Protein AF-A0A969SN20-F1 (afdb_monomer)

Nearest PDB structures (foldseek):
  3drx-assembly1_D  TM=2.648E-01  e=1.804E+00  Homo sapiens
  4het-assembly2_B  TM=4.286E-01  e=9.210E+00  Bacteroides thetaiotaomicron VPI-5482
  7wpk-assembly1_A  TM=1.824E-01  e=5.145E+00  Staphylococcus aureus subsp. aureus COL

Structure (mmCIF, N/CA/C/O backbone):
data_AF-A0A969SN20-F1
#
_entry.id   AF-A0A969SN20-F1
#
loop_
_atom_site.group_PDB
_atom_site.id
_atom_site.type_symbol
_atom_site.label_atom_id
_atom_site.label_alt_id
_atom_site.label_comp_id
_atom_site.label_asym_id
_atom_site.label_entity_id
_atom_site.label_seq_id
_atom_site.pdbx_PDB_ins_code
_atom_site.Cartn_x
_atom_site.Cartn_y
_atom_site.Cartn_z
_atom_site.occupancy
_atom_site.B_iso_or_equiv
_atom_site.auth_seq_id
_atom_site.auth_comp_id
_atom_site.auth_asym_id
_atom_site.auth_atom_id
_atom_site.pdbx_PDB_model_num
ATOM 1 N N . MET A 1 1 ? -13.545 -7.431 46.970 1.00 78.19 1 MET A N 1
ATOM 2 C CA . MET A 1 1 ? -13.989 -7.075 45.586 1.00 78.19 1 MET A CA 1
ATOM 3 C C . MET A 1 1 ? -15.400 -7.578 45.222 1.00 78.19 1 MET A C 1
ATOM 5 O O . MET A 1 1 ? -15.711 -8.740 45.485 1.00 78.19 1 MET A O 1
ATOM 9 N N . LEU A 1 2 ? -16.234 -6.731 44.599 1.00 87.31 2 LEU A N 1
ATOM 10 C CA . LEU A 1 2 ? -17.579 -7.052 44.078 1.00 87.31 2 LEU A CA 1
ATOM 11 C C . LEU A 1 2 ? -17.724 -6.603 42.614 1.00 87.31 2 LEU A C 1
ATOM 13 O O . LEU A 1 2 ? -17.042 -5.676 42.177 1.00 87.31 2 LEU A O 1
ATOM 17 N N . PHE A 1 3 ? -18.631 -7.234 41.870 1.00 90.19 3 PHE A N 1
ATOM 18 C CA . PHE A 1 3 ? -18.912 -6.917 40.471 1.00 90.19 3 PHE A CA 1
ATOM 19 C C . PHE A 1 3 ? -20.368 -6.529 40.281 1.00 90.19 3 PHE A C 1
ATOM 21 O O . PHE A 1 3 ? -21.259 -7.234 40.738 1.00 90.19 3 PHE A O 1
ATOM 28 N N . TYR A 1 4 ? -20.610 -5.437 39.572 1.00 92.12 4 TYR A N 1
ATOM 29 C CA . TYR A 1 4 ? -21.945 -4.949 39.255 1.00 92.12 4 TYR A CA 1
ATOM 30 C C . TYR A 1 4 ? -22.273 -5.192 37.785 1.00 92.12 4 TYR A C 1
ATOM 32 O O . TYR A 1 4 ? -21.519 -4.778 36.901 1.00 92.12 4 TYR A O 1
ATOM 40 N N . ASN A 1 5 ? -23.404 -5.842 37.523 1.00 91.88 5 ASN A N 1
ATOM 41 C CA . ASN A 1 5 ? -23.928 -6.049 36.180 1.00 91.88 5 ASN A CA 1
ATOM 42 C C . ASN A 1 5 ? -24.882 -4.909 35.819 1.00 91.88 5 ASN A C 1
ATOM 44 O O . ASN A 1 5 ? -25.965 -4.785 36.387 1.00 91.88 5 ASN A O 1
ATOM 48 N N . ARG A 1 6 ? -24.514 -4.091 34.832 1.00 92.38 6 ARG A N 1
ATOM 49 C CA . ARG A 1 6 ? -25.329 -2.940 34.416 1.00 92.38 6 ARG A CA 1
ATOM 50 C C . ARG A 1 6 ? -26.642 -3.316 33.739 1.00 92.38 6 ARG A C 1
ATOM 52 O O . ARG A 1 6 ? -27.552 -2.496 33.735 1.00 92.38 6 ARG A O 1
ATOM 59 N N . LEU A 1 7 ? -26.725 -4.505 33.139 1.00 88.19 7 LEU A N 1
ATOM 60 C CA . LEU A 1 7 ? -27.920 -4.945 32.417 1.00 88.19 7 LEU A CA 1
ATOM 61 C C . LEU A 1 7 ? -28.973 -5.528 33.361 1.00 88.19 7 LEU A C 1
ATOM 63 O O . LEU A 1 7 ? -30.160 -5.325 33.133 1.00 88.19 7 LEU A O 1
ATOM 67 N N . THR A 1 8 ? -28.548 -6.236 34.411 1.00 89.06 8 THR A N 1
ATOM 68 C CA . THR A 1 8 ? -29.471 -6.845 35.386 1.00 89.06 8 THR A CA 1
ATOM 69 C C . THR A 1 8 ? -29.645 -6.010 36.653 1.00 89.06 8 THR A C 1
ATOM 71 O O . THR A 1 8 ? -30.616 -6.202 37.374 1.00 89.06 8 THR A O 1
ATOM 74 N N . GLY A 1 9 ? -28.730 -5.076 36.935 1.00 89.81 9 GLY A N 1
ATOM 75 C CA . GLY A 1 9 ? -28.719 -4.294 38.174 1.00 89.81 9 GLY A CA 1
ATOM 76 C C . GLY A 1 9 ? -28.244 -5.081 39.400 1.00 89.81 9 GLY A C 1
ATOM 77 O O . GLY A 1 9 ? -28.349 -4.594 40.524 1.00 89.81 9 GLY A O 1
ATOM 78 N N . GLU A 1 10 ? -27.726 -6.294 39.205 1.00 91.19 10 GLU A N 1
ATOM 79 C CA . GLU A 1 10 ? -27.316 -7.186 40.288 1.00 91.19 10 GLU A CA 1
ATOM 80 C C . GLU A 1 10 ? -25.821 -7.077 40.591 1.00 91.19 10 GLU A C 1
ATOM 82 O O . GLU A 1 10 ? -24.995 -6.837 39.706 1.00 91.19 10 GLU A O 1
ATOM 87 N N . THR A 1 11 ? -25.470 -7.320 41.856 1.00 91.00 11 THR A N 1
ATOM 88 C CA . THR A 1 11 ? -24.081 -7.351 42.321 1.00 91.00 11 THR A CA 1
ATOM 89 C C . THR A 1 11 ? -23.681 -8.779 42.675 1.00 91.00 11 THR A C 1
ATOM 91 O O . THR A 1 11 ? -24.325 -9.422 43.504 1.00 91.00 11 THR A O 1
ATOM 94 N N . THR A 1 12 ? -22.593 -9.276 42.091 1.00 88.88 12 THR A N 1
ATOM 95 C CA . THR A 1 12 ? -22.078 -10.632 42.306 1.00 88.88 12 THR A CA 1
ATOM 96 C C . THR A 1 12 ? -20.641 -10.616 42.831 1.00 88.88 12 THR A C 1
ATOM 98 O O . THR A 1 12 ? -19.880 -9.668 42.639 1.00 88.88 12 THR A O 1
ATOM 101 N N . LYS A 1 13 ? -20.245 -11.691 43.524 1.00 85.75 13 LYS A N 1
ATOM 102 C CA . LYS A 1 13 ? -18.855 -11.905 43.982 1.00 85.75 13 LYS A CA 1
ATOM 103 C C . LYS A 1 13 ? -17.980 -12.604 42.939 1.00 85.75 13 LYS A C 1
ATOM 105 O O . LYS A 1 13 ? -16.759 -12.567 43.045 1.00 85.75 13 LYS A O 1
ATOM 110 N N . GLN A 1 14 ? -18.601 -13.266 41.968 1.00 83.94 14 GLN A N 1
ATOM 111 C CA . GLN A 1 14 ? -17.932 -14.008 40.906 1.00 83.94 14 GLN A CA 1
ATOM 112 C C . GLN A 1 14 ? -18.422 -13.507 39.554 1.00 83.94 14 GLN A C 1
ATOM 114 O O . GLN A 1 14 ? -19.610 -13.219 39.377 1.00 83.94 14 GLN A O 1
ATOM 119 N N . LEU A 1 15 ? -17.483 -13.405 38.620 1.00 84.56 15 LEU A N 1
ATOM 120 C CA . LEU A 1 15 ? -17.766 -13.093 37.231 1.00 84.56 15 LEU A CA 1
ATOM 121 C C . LEU A 1 15 ? -18.115 -14.372 36.456 1.00 84.56 15 LEU A C 1
ATOM 123 O O . LEU A 1 15 ? -17.539 -15.425 36.739 1.00 84.56 15 LEU A O 1
ATOM 127 N N . PRO A 1 16 ? -19.021 -14.292 35.469 1.00 84.56 16 PRO A N 1
ATOM 128 C CA . PRO A 1 16 ? -19.285 -15.405 34.567 1.00 84.56 16 PRO A CA 1
ATOM 129 C C . PRO A 1 16 ? -18.085 -15.673 33.645 1.00 84.56 16 PRO A C 1
ATOM 131 O O . PRO A 1 16 ? -17.289 -14.777 33.368 1.00 84.56 16 PRO A O 1
ATOM 134 N N . GLU A 1 17 ? -17.992 -16.891 33.102 1.00 79.44 17 GLU A N 1
ATOM 135 C CA . GLU A 1 17 ? -16.921 -17.275 32.162 1.00 79.44 17 GLU A CA 1
ATOM 136 C C . GLU A 1 17 ? -16.914 -16.430 30.879 1.00 79.44 17 GLU A C 1
ATOM 138 O O . GLU A 1 17 ? -15.866 -16.204 30.273 1.00 79.44 17 GLU A O 1
ATOM 143 N N . LYS A 1 18 ? -18.092 -15.967 30.446 1.00 82.25 18 LYS A N 1
ATOM 144 C CA . LYS A 1 18 ? -18.266 -15.112 29.270 1.00 82.25 18 LYS A CA 1
ATOM 145 C C . LYS A 1 18 ? -18.870 -13.785 29.693 1.00 82.25 18 LYS A C 1
ATOM 147 O O . LYS A 1 18 ? -19.955 -13.741 30.265 1.00 82.25 18 LYS A O 1
ATOM 152 N N . ILE A 1 19 ? -18.168 -12.713 29.360 1.00 87.38 19 ILE A N 1
ATOM 153 C CA . ILE A 1 19 ? -18.531 -11.337 29.693 1.00 87.38 19 ILE A CA 1
ATOM 154 C C . ILE A 1 19 ? -18.654 -10.557 28.386 1.00 87.38 19 ILE A C 1
ATOM 156 O O . ILE A 1 19 ? -17.904 -10.802 27.435 1.00 87.38 19 ILE A O 1
ATOM 160 N N . ILE A 1 20 ? -19.623 -9.645 28.338 1.00 88.00 20 ILE A N 1
ATOM 161 C CA . ILE A 1 20 ? -19.769 -8.659 27.269 1.00 88.00 20 ILE A CA 1
ATOM 162 C C . ILE A 1 20 ? -19.016 -7.385 27.668 1.00 88.00 20 ILE A C 1
ATOM 164 O O . ILE A 1 20 ? -19.131 -6.909 28.802 1.00 88.00 20 ILE A O 1
ATOM 168 N N . LEU A 1 21 ? -18.244 -6.827 26.737 1.00 88.31 21 LEU A N 1
ATOM 169 C CA . LEU A 1 21 ? -17.528 -5.566 26.918 1.00 88.31 21 LEU A CA 1
ATOM 170 C C . LEU A 1 21 ? -18.477 -4.452 27.406 1.00 88.31 21 LEU A C 1
ATOM 172 O O . LEU A 1 21 ? -19.551 -4.244 26.848 1.00 88.31 21 LEU A O 1
ATOM 176 N N . GLY A 1 22 ? -18.100 -3.757 28.485 1.00 86.50 22 GLY A N 1
ATOM 177 C CA . GLY A 1 22 ? -18.885 -2.656 29.064 1.00 86.50 22 GLY A CA 1
ATOM 178 C C . GLY A 1 22 ? -20.105 -3.055 29.915 1.00 86.50 22 GLY A C 1
ATOM 179 O O . GLY A 1 22 ? -20.731 -2.174 30.514 1.00 86.50 22 GLY A O 1
ATOM 180 N N . GLN A 1 23 ? -20.436 -4.349 30.019 1.00 90.44 23 GLN A N 1
ATOM 181 C CA . GLN A 1 23 ? -21.556 -4.840 30.838 1.00 90.44 23 GLN A CA 1
ATOM 182 C C . GLN A 1 23 ? -21.263 -4.777 32.343 1.00 90.44 23 GLN A C 1
ATOM 184 O O . GLN A 1 23 ? -22.156 -4.478 33.138 1.00 90.44 23 GLN A O 1
ATOM 189 N N . TRP A 1 24 ? -20.027 -5.086 32.733 1.00 91.62 24 TRP A N 1
ATOM 190 C CA . TRP A 1 24 ? -19.648 -5.281 34.129 1.00 91.62 24 TRP A CA 1
ATO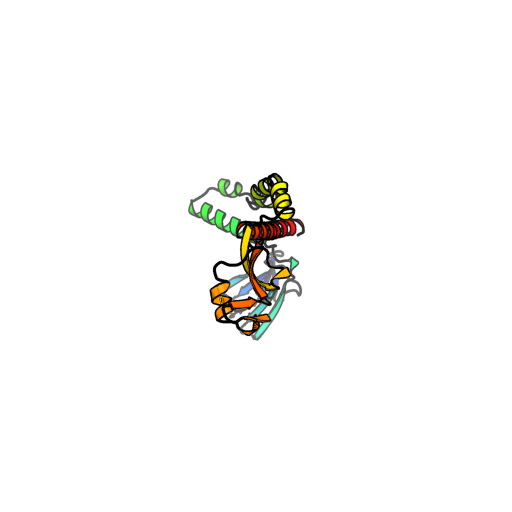M 191 C C . TRP A 1 24 ? -18.750 -4.154 34.636 1.00 91.62 24 TRP A C 1
ATOM 193 O O . TRP A 1 24 ? -17.849 -3.689 33.931 1.00 91.62 24 TRP A O 1
ATOM 203 N N . GLN A 1 25 ? -18.996 -3.744 35.877 1.00 91.81 25 GLN A N 1
ATOM 204 C CA . GLN A 1 25 ? -18.185 -2.779 36.614 1.00 91.81 25 GLN A CA 1
ATOM 205 C C . GLN A 1 25 ? -17.608 -3.427 37.871 1.00 91.81 25 GLN A C 1
ATOM 207 O O . GLN A 1 25 ? -18.276 -4.235 38.518 1.00 91.81 25 GLN A O 1
ATOM 212 N N . VAL A 1 26 ? -16.382 -3.062 38.231 1.00 89.94 26 VAL A N 1
ATOM 213 C CA . VAL A 1 26 ? -15.768 -3.451 39.504 1.00 89.94 26 VAL A CA 1
ATOM 214 C C . VAL A 1 26 ? -16.134 -2.405 40.549 1.00 89.94 26 VAL A C 1
ATOM 216 O O . VAL A 1 26 ? -15.938 -1.212 40.319 1.00 89.94 26 VAL A O 1
ATOM 219 N N . ILE A 1 27 ? -16.673 -2.852 41.683 1.00 87.56 27 ILE A N 1
ATOM 220 C CA . ILE A 1 27 ? -16.910 -2.011 42.860 1.00 87.56 27 ILE A CA 1
ATOM 221 C C . ILE A 1 27 ? -15.732 -2.191 43.817 1.00 87.56 27 ILE A C 1
ATOM 223 O O . ILE A 1 27 ? -15.391 -3.321 44.196 1.00 87.56 27 ILE A O 1
ATOM 227 N N . ILE A 1 28 ? -15.126 -1.068 44.197 1.00 83.19 28 ILE A N 1
ATOM 228 C CA . ILE A 1 28 ? -13.940 -1.015 45.050 1.00 83.19 28 ILE A CA 1
ATOM 229 C C . ILE A 1 28 ? -14.294 -0.237 46.312 1.00 83.19 28 ILE A C 1
ATOM 231 O O . ILE A 1 28 ? -14.412 0.982 46.260 1.00 83.19 28 ILE A O 1
ATOM 235 N N . ASP A 1 29 ? -14.439 -0.930 47.440 1.00 79.06 29 ASP A N 1
ATOM 236 C CA . ASP A 1 29 ? -14.814 -0.289 48.708 1.00 79.06 29 ASP A CA 1
ATOM 237 C C . ASP A 1 29 ? -13.576 0.106 49.538 1.00 79.06 29 ASP A C 1
ATOM 239 O O . ASP A 1 29 ? -13.455 1.238 49.996 1.00 79.06 29 ASP A O 1
ATOM 243 N N . SER A 1 30 ? -12.616 -0.806 49.724 1.00 72.56 30 SER A N 1
ATOM 244 C CA . SER A 1 30 ? -11.469 -0.563 50.624 1.00 72.56 30 SER A CA 1
ATOM 245 C C . SER A 1 30 ? -10.177 -1.313 50.270 1.00 72.56 30 SER A C 1
ATOM 247 O O . SER A 1 30 ? -9.130 -1.020 50.842 1.00 72.56 30 SER A O 1
ATOM 249 N N . GLU A 1 31 ? -10.221 -2.241 49.314 1.00 80.19 31 GLU A N 1
ATOM 250 C CA . GLU A 1 31 ? -9.054 -2.996 48.835 1.00 80.19 31 GLU A CA 1
ATOM 251 C C . GLU A 1 31 ? -8.360 -2.258 47.678 1.00 80.19 31 GLU A C 1
ATOM 253 O O . GLU A 1 31 ? -9.024 -1.624 46.853 1.00 80.19 31 GLU A O 1
ATOM 258 N N . ARG A 1 32 ? -7.031 -2.390 47.558 1.00 83.25 32 ARG A N 1
ATOM 259 C CA . ARG A 1 32 ? -6.320 -1.987 46.336 1.00 83.25 32 ARG A CA 1
ATOM 260 C C . ARG A 1 32 ? -6.602 -2.997 45.234 1.00 83.25 32 ARG A C 1
ATOM 262 O O . ARG A 1 32 ? -6.301 -4.181 45.380 1.00 83.25 32 ARG A O 1
ATOM 269 N N . VAL A 1 33 ? -7.172 -2.517 44.134 1.00 86.12 33 VAL A N 1
ATOM 270 C CA . VAL A 1 33 ? -7.502 -3.338 42.969 1.00 86.12 33 VAL A CA 1
ATOM 271 C C . VAL A 1 33 ? -6.763 -2.801 41.754 1.00 86.12 33 VAL A C 1
ATOM 273 O O . VAL A 1 33 ? -6.885 -1.631 41.396 1.00 86.12 33 VAL A O 1
ATOM 276 N N . PHE A 1 34 ? -6.019 -3.681 41.097 1.00 87.62 34 PHE A N 1
ATOM 277 C CA . PHE A 1 34 ? -5.382 -3.422 39.818 1.00 87.62 34 PHE A CA 1
ATOM 278 C C . PHE A 1 34 ? -6.220 -4.034 38.708 1.00 87.62 34 PHE A C 1
ATOM 280 O O . PHE A 1 34 ? -6.560 -5.217 38.756 1.00 87.62 34 PHE A O 1
ATOM 287 N N . LEU A 1 35 ? -6.508 -3.238 37.687 1.00 88.31 35 LEU A N 1
ATOM 288 C CA . LEU A 1 35 ? -7.053 -3.715 36.430 1.00 88.31 35 LEU A CA 1
ATOM 289 C C . LEU A 1 35 ? -5.979 -3.568 35.356 1.00 88.31 35 LEU A C 1
ATOM 291 O O . LEU A 1 35 ? -5.526 -2.472 35.031 1.00 88.31 35 LEU A O 1
ATOM 295 N N . ASN A 1 36 ? -5.538 -4.706 34.836 1.00 88.81 36 ASN A N 1
ATOM 296 C CA . ASN A 1 36 ? -4.333 -4.855 34.035 1.00 88.81 36 ASN A CA 1
ATOM 297 C C . ASN A 1 36 ? -3.110 -4.313 34.793 1.00 88.81 36 ASN A C 1
ATOM 299 O O . ASN A 1 36 ? -2.683 -4.897 35.788 1.00 88.81 36 ASN A O 1
ATOM 303 N N . THR A 1 37 ? -2.552 -3.194 34.336 1.00 86.00 37 THR A N 1
ATOM 304 C CA . THR A 1 37 ? -1.437 -2.486 34.982 1.00 86.00 37 THR A CA 1
ATOM 305 C C . THR A 1 37 ? -1.877 -1.209 35.701 1.00 86.00 37 THR A C 1
ATOM 307 O O . THR A 1 37 ? -1.034 -0.509 36.254 1.00 86.00 37 THR A O 1
ATOM 310 N N . CYS A 1 38 ? -3.170 -0.875 35.678 1.00 84.75 38 CYS A N 1
ATOM 311 C CA . CYS A 1 38 ? -3.704 0.362 36.238 1.00 84.75 38 CYS A CA 1
ATOM 312 C C . CYS A 1 38 ? -4.284 0.120 37.634 1.00 84.75 38 CYS A C 1
ATOM 314 O O . CYS A 1 38 ? -5.170 -0.716 37.806 1.00 84.75 38 CYS A O 1
ATOM 316 N N . GLU A 1 39 ? -3.806 0.873 38.624 1.00 88.56 39 GLU A N 1
ATOM 317 C CA . GLU A 1 39 ? -4.427 0.920 39.949 1.00 88.56 39 GLU A CA 1
ATOM 318 C C . GLU A 1 39 ? -5.742 1.700 39.867 1.00 88.56 39 GLU A C 1
ATOM 320 O O . GLU A 1 39 ? -5.788 2.819 39.347 1.00 88.56 39 GLU A O 1
ATOM 325 N N . LEU A 1 40 ? -6.820 1.092 40.353 1.00 85.75 40 LEU A N 1
ATOM 326 C CA . LEU A 1 40 ? -8.138 1.708 40.377 1.00 85.75 40 LEU A CA 1
ATOM 327 C C . LEU A 1 40 ? -8.341 2.499 41.675 1.00 85.75 40 LEU A C 1
ATOM 329 O O . LEU A 1 40 ? -7.780 2.175 42.723 1.00 85.75 40 LEU A O 1
ATOM 333 N N . LYS A 1 41 ? -9.157 3.555 41.613 1.00 84.62 41 LYS A N 1
ATOM 334 C CA . LYS A 1 41 ? -9.424 4.412 42.774 1.00 84.62 41 LYS A CA 1
ATOM 335 C C . LYS A 1 41 ? -10.323 3.697 43.787 1.00 84.62 41 LYS A C 1
ATOM 337 O O . LYS A 1 41 ? -11.281 3.022 43.431 1.00 84.62 41 LYS A O 1
ATOM 342 N N . ILE A 1 42 ? -10.033 3.899 45.068 1.00 82.75 42 ILE A N 1
ATOM 343 C CA . ILE A 1 42 ? -10.879 3.414 46.165 1.00 82.75 42 ILE A CA 1
ATOM 344 C C . ILE A 1 42 ? -12.197 4.207 46.162 1.00 82.75 42 ILE A C 1
ATOM 346 O O . ILE A 1 42 ? -12.198 5.404 45.866 1.00 82.75 42 ILE A O 1
ATOM 350 N N . ASN A 1 43 ? -13.310 3.551 46.495 1.00 82.75 43 ASN A N 1
ATOM 351 C CA . ASN A 1 43 ? -14.675 4.082 46.431 1.00 82.75 43 ASN A CA 1
ATOM 352 C C . ASN A 1 43 ? -15.133 4.489 45.020 1.00 82.75 43 ASN A C 1
ATOM 354 O O . ASN A 1 43 ? -15.978 5.376 44.879 1.00 82.75 43 ASN A O 1
ATOM 358 N N . SER A 1 44 ? -14.601 3.854 43.967 1.00 85.06 44 SER A N 1
ATOM 359 C CA . SER A 1 44 ? -15.057 4.071 42.590 1.00 85.06 44 SER A CA 1
ATOM 360 C C . SER A 1 44 ? -15.699 2.829 41.963 1.00 85.06 44 SER A C 1
ATOM 362 O O . SER A 1 44 ? -15.605 1.703 42.466 1.00 85.06 44 SER A O 1
ATOM 364 N N . ARG A 1 45 ? -16.435 3.070 40.872 1.00 87.00 45 ARG A N 1
ATOM 365 C CA . ARG A 1 45 ? -17.029 2.042 40.016 1.00 87.00 45 ARG A CA 1
ATOM 366 C C . ARG A 1 45 ? -16.414 2.164 38.637 1.00 87.00 45 ARG A C 1
ATOM 368 O O . ARG A 1 45 ? -16.741 3.095 37.905 1.00 87.00 45 ARG A O 1
ATOM 375 N N . GLU A 1 46 ? -15.555 1.220 38.292 1.00 89.06 46 GLU A N 1
ATOM 376 C CA . GLU A 1 46 ? -14.789 1.269 37.046 1.00 89.06 46 GLU A CA 1
ATOM 377 C C . GLU A 1 46 ? -15.224 0.161 36.097 1.00 89.06 46 GLU A C 1
ATOM 379 O O . GLU A 1 46 ? -15.607 -0.934 36.517 1.00 89.06 46 GLU A O 1
ATOM 384 N N . TYR A 1 47 ? -15.172 0.445 34.800 1.00 90.12 47 TYR A N 1
ATOM 385 C CA . TYR A 1 47 ? -15.494 -0.539 33.775 1.00 90.12 47 TYR A CA 1
ATOM 386 C C . TYR A 1 47 ? -14.400 -1.591 33.644 1.00 90.12 47 TYR A C 1
ATOM 388 O O . TYR A 1 47 ? -13.210 -1.288 33.710 1.00 90.12 47 TYR A O 1
ATOM 396 N N . ILE A 1 48 ? -14.812 -2.830 33.379 1.00 90.00 48 ILE A N 1
ATOM 397 C CA . ILE A 1 48 ? -13.879 -3.884 32.988 1.00 90.00 48 ILE A CA 1
ATOM 398 C C . ILE A 1 48 ? -13.532 -3.709 31.511 1.00 90.00 48 ILE A C 1
ATOM 400 O O . ILE A 1 48 ? -14.417 -3.784 30.654 1.00 90.00 48 ILE A O 1
ATOM 404 N N . PHE A 1 49 ? -12.246 -3.509 31.215 1.00 87.19 49 PHE A N 1
ATOM 405 C CA . PHE A 1 49 ? -11.743 -3.357 29.852 1.00 87.19 49 PHE A CA 1
ATOM 406 C C . PHE A 1 49 ? -10.530 -4.264 29.561 1.00 87.19 49 PHE A C 1
ATOM 408 O O . PHE A 1 49 ? -9.726 -4.554 30.456 1.00 87.19 49 PHE A O 1
AT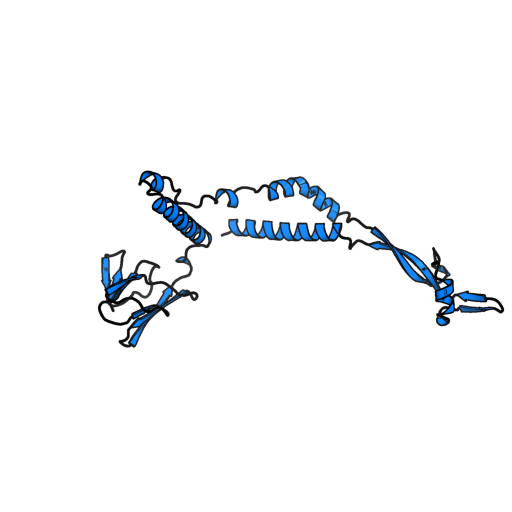OM 415 N N . PRO A 1 50 ? -10.401 -4.742 28.313 1.00 88.00 50 PRO A N 1
ATOM 416 C CA . PRO A 1 50 ? -9.299 -5.596 27.885 1.00 88.00 50 PRO A CA 1
ATOM 417 C C . PRO A 1 50 ? -8.005 -4.817 27.611 1.00 88.00 50 PRO A C 1
ATOM 419 O O . PRO A 1 50 ? -8.017 -3.617 27.352 1.00 88.00 50 PRO A O 1
ATOM 422 N N . ASP A 1 51 ? -6.894 -5.543 27.610 1.00 86.00 51 ASP A N 1
ATOM 423 C CA . ASP A 1 51 ? -5.597 -5.148 27.077 1.00 86.00 51 ASP A CA 1
ATOM 424 C C . ASP A 1 51 ? -5.509 -5.364 25.550 1.00 86.00 51 ASP A C 1
ATOM 426 O O . ASP A 1 51 ? -6.440 -5.856 24.902 1.00 86.00 51 ASP A O 1
ATOM 430 N N . LEU A 1 52 ? -4.347 -5.040 24.969 1.00 81.69 52 LEU A N 1
ATOM 431 C CA . LEU A 1 52 ? -4.046 -5.234 23.542 1.00 81.69 52 LEU A CA 1
ATOM 432 C C . LEU A 1 52 ? -4.096 -6.711 23.096 1.00 81.69 52 LEU A C 1
ATOM 434 O O . LEU A 1 52 ? -4.211 -6.997 21.905 1.00 81.69 52 LEU A O 1
ATOM 438 N N . ALA A 1 53 ? -4.007 -7.658 24.033 1.00 83.88 53 ALA A N 1
ATOM 439 C CA . ALA A 1 53 ? -4.092 -9.094 23.783 1.00 83.88 53 ALA A CA 1
ATOM 440 C C . ALA A 1 53 ? -5.524 -9.646 23.945 1.00 83.88 53 ALA A C 1
ATOM 442 O O . ALA A 1 53 ? -5.722 -10.867 23.884 1.00 83.88 53 ALA A O 1
ATOM 443 N N . ASN A 1 54 ? -6.524 -8.772 24.102 1.00 85.75 54 ASN A N 1
ATOM 444 C CA . ASN A 1 54 ? -7.929 -9.096 24.359 1.00 85.75 54 ASN A CA 1
ATOM 445 C C . ASN A 1 54 ? -8.164 -9.840 25.681 1.00 85.75 54 ASN A C 1
ATOM 447 O O . ASN A 1 54 ? -9.075 -10.671 25.798 1.00 85.75 54 ASN A O 1
ATOM 451 N N . ARG A 1 55 ? -7.324 -9.570 26.678 1.00 88.62 55 ARG A N 1
ATOM 452 C CA . ARG A 1 55 ? -7.406 -10.144 28.019 1.00 88.62 55 ARG A CA 1
ATOM 453 C C . ARG A 1 55 ? -7.598 -9.039 29.041 1.00 88.62 55 ARG A C 1
ATOM 455 O O . ARG A 1 55 ? -7.101 -7.939 28.876 1.00 88.62 55 ARG A O 1
ATOM 462 N N . CYS A 1 56 ? -8.320 -9.316 30.108 1.00 89.31 56 CYS A N 1
ATOM 463 C CA . CYS A 1 56 ? -8.367 -8.437 31.266 1.00 89.31 56 CYS A CA 1
ATOM 464 C C . CYS A 1 56 ? -7.895 -9.234 32.471 1.00 89.31 56 CYS A C 1
ATOM 466 O O . CYS A 1 56 ? -8.360 -10.354 32.685 1.00 89.31 56 CYS A O 1
ATOM 468 N N . SER A 1 57 ? -6.968 -8.669 33.236 1.00 90.00 57 SER A N 1
ATOM 469 C CA . SER A 1 57 ? -6.539 -9.239 34.510 1.00 90.00 57 SER A CA 1
ATOM 470 C C . SER A 1 57 ? -6.938 -8.297 35.633 1.00 90.00 57 SER A C 1
ATOM 472 O O . SER A 1 57 ? -6.585 -7.124 35.615 1.00 90.00 57 SER A O 1
ATOM 474 N N . ILE A 1 58 ? -7.695 -8.795 36.603 1.00 89.31 58 ILE A N 1
ATOM 475 C CA . ILE A 1 58 ? -8.102 -8.026 37.778 1.00 89.31 58 ILE A CA 1
ATOM 476 C C . ILE A 1 58 ? -7.435 -8.660 38.989 1.00 89.31 58 ILE A C 1
ATOM 478 O O . ILE A 1 58 ? -7.630 -9.848 39.243 1.00 89.31 58 ILE A O 1
ATOM 482 N N . ARG A 1 59 ? -6.626 -7.888 39.713 1.00 88.88 59 ARG A N 1
ATOM 483 C CA . ARG A 1 59 ? -5.851 -8.348 40.871 1.00 88.88 59 ARG A CA 1
ATOM 484 C C . ARG A 1 59 ? -6.236 -7.522 42.089 1.00 88.88 59 ARG A C 1
ATOM 486 O O . ARG A 1 59 ? -6.154 -6.300 42.033 1.00 88.88 59 ARG A O 1
ATOM 493 N N . SER A 1 60 ? -6.641 -8.178 43.169 1.00 85.25 60 SER A N 1
ATOM 494 C CA . SER A 1 60 ? -6.793 -7.546 44.487 1.00 85.25 60 SER A CA 1
ATOM 495 C C . SER A 1 60 ? -5.598 -7.894 45.379 1.00 85.25 60 SER A C 1
ATOM 497 O O . SER A 1 60 ? -4.963 -8.935 45.186 1.00 85.25 60 SER A O 1
ATOM 499 N N . ASP A 1 61 ? -5.319 -7.040 46.362 1.00 78.00 61 ASP A N 1
ATOM 500 C CA . ASP A 1 61 ? -4.284 -7.230 47.391 1.00 78.00 61 ASP A CA 1
ATOM 501 C C . ASP A 1 61 ? -4.488 -8.530 48.202 1.00 78.00 61 ASP A C 1
ATOM 503 O O . ASP A 1 61 ? -3.531 -9.166 48.636 1.00 78.00 61 ASP A O 1
ATOM 507 N N . ASP A 1 62 ? -5.731 -9.023 48.274 1.00 71.94 62 ASP A N 1
ATOM 508 C CA . ASP A 1 62 ? -6.114 -10.327 48.846 1.00 71.94 62 ASP A CA 1
ATOM 509 C C . ASP A 1 62 ? -5.563 -11.550 48.068 1.00 71.94 62 ASP A C 1
ATOM 511 O O . ASP A 1 62 ? -5.940 -12.695 48.331 1.00 71.94 62 ASP A O 1
ATOM 515 N N . GLY A 1 63 ? -4.737 -11.336 47.038 1.00 70.94 63 GLY A N 1
ATOM 516 C CA . GLY A 1 63 ? -4.178 -12.381 46.172 1.00 70.94 63 GLY A CA 1
ATOM 517 C C . GLY A 1 63 ? -5.170 -12.955 45.154 1.00 70.94 63 GLY A C 1
ATOM 518 O O . GLY A 1 63 ? -4.816 -13.821 44.351 1.00 70.94 63 GLY A O 1
ATOM 519 N N . LYS A 1 64 ? -6.418 -12.471 45.138 1.00 76.81 64 LYS A N 1
ATOM 520 C CA . LYS A 1 64 ? -7.423 -12.881 44.150 1.00 76.81 64 LYS A CA 1
ATOM 521 C C . LYS A 1 64 ? -7.084 -12.282 42.793 1.00 76.81 64 LYS A C 1
ATOM 523 O O . LYS A 1 64 ? -7.115 -11.066 42.621 1.00 76.81 64 LYS A O 1
ATOM 528 N N . THR A 1 65 ? -6.814 -13.159 41.832 1.00 83.38 65 THR A N 1
ATOM 529 C CA . THR A 1 65 ? -6.604 -12.797 40.430 1.00 83.38 65 THR A CA 1
ATOM 530 C C . THR A 1 65 ? -7.721 -13.386 39.583 1.00 83.38 65 THR A C 1
ATOM 532 O O . THR A 1 65 ? -7.998 -14.582 39.663 1.00 83.38 65 THR A O 1
ATOM 535 N N . VAL A 1 66 ? -8.364 -12.549 38.774 1.00 87.12 66 VAL A N 1
ATOM 536 C CA . VAL A 1 66 ? -9.372 -12.957 37.793 1.00 87.12 66 VAL A CA 1
ATOM 537 C C . VAL A 1 66 ? -8.848 -12.619 36.407 1.00 87.12 66 VAL A C 1
ATOM 539 O O . VAL A 1 66 ? -8.565 -11.458 36.122 1.00 87.12 66 VAL A O 1
ATOM 542 N N . GLU A 1 67 ? -8.731 -13.627 35.547 1.00 88.38 67 GLU A N 1
ATOM 543 C CA . GLU A 1 67 ? -8.397 -13.441 34.136 1.00 88.38 67 GLU A CA 1
ATOM 544 C C . GLU A 1 67 ? -9.625 -13.669 33.263 1.00 88.38 67 GLU A C 1
ATOM 546 O O . GLU A 1 67 ? -10.340 -14.661 33.396 1.00 88.38 67 GLU A O 1
ATOM 551 N N . ILE A 1 68 ? -9.858 -12.737 32.348 1.00 89.81 68 ILE A N 1
ATOM 552 C CA . ILE A 1 68 ? -11.005 -12.721 31.448 1.00 89.81 68 ILE A CA 1
ATOM 553 C C . ILE A 1 68 ? -10.472 -12.623 30.031 1.00 89.81 68 ILE A C 1
ATOM 555 O O . ILE A 1 68 ? -9.586 -11.815 29.749 1.00 89.81 68 ILE A O 1
ATOM 559 N N . LYS A 1 69 ? -11.046 -13.400 29.114 1.00 88.94 69 LYS A N 1
ATOM 560 C CA . LYS A 1 69 ? -10.756 -13.293 27.686 1.00 88.94 69 LYS A CA 1
ATOM 561 C C . LYS A 1 69 ? -11.980 -12.786 26.943 1.00 88.94 69 LYS A C 1
ATOM 563 O O . LYS A 1 69 ? -13.050 -13.389 27.012 1.00 88.94 69 LYS A O 1
ATOM 568 N N . PHE A 1 70 ? -11.798 -11.721 26.177 1.00 88.88 70 PHE A N 1
ATOM 569 C CA . PHE A 1 70 ? -12.842 -11.173 25.326 1.00 88.88 70 PHE A CA 1
ATOM 570 C C . PHE A 1 70 ? -12.765 -11.786 23.931 1.00 88.88 70 PHE A C 1
ATOM 572 O O . PHE A 1 70 ? -11.694 -12.080 23.392 1.00 88.88 70 PHE A O 1
ATOM 579 N N . SER A 1 71 ? -13.934 -12.018 23.343 1.00 87.44 71 SER A N 1
ATOM 580 C CA . SER A 1 71 ? -14.018 -12.512 21.972 1.00 87.44 71 SER A CA 1
ATOM 581 C C . SER A 1 71 ? -13.872 -11.356 20.985 1.00 87.44 71 SER A C 1
ATOM 583 O O . SER A 1 71 ? -14.462 -10.302 21.194 1.00 87.44 71 SER A O 1
ATOM 585 N N . LYS A 1 72 ? -13.148 -11.570 19.877 1.00 82.38 72 LYS A N 1
ATOM 586 C CA . LYS A 1 72 ? -12.866 -10.522 18.875 1.00 82.38 72 LYS A CA 1
ATOM 587 C C . LYS A 1 72 ? -14.115 -9.847 18.290 1.00 82.38 72 LYS A C 1
ATOM 589 O O . LYS A 1 72 ? -14.053 -8.678 17.953 1.00 82.38 72 LYS A O 1
ATOM 594 N N . TRP A 1 73 ? -15.240 -10.555 18.201 1.00 82.88 73 TRP A N 1
ATOM 595 C CA . TRP A 1 73 ? -16.495 -10.005 17.674 1.00 82.88 73 TRP A CA 1
ATOM 596 C C . TRP A 1 73 ? -17.130 -8.928 18.569 1.00 82.88 73 TRP A C 1
ATOM 598 O O . TRP A 1 73 ? -18.014 -8.216 18.112 1.00 82.88 73 TRP A O 1
ATOM 608 N N . GLN A 1 74 ? -16.714 -8.814 19.836 1.00 86.31 74 GLN A N 1
ATOM 609 C CA . GLN A 1 74 ? -17.208 -7.774 20.745 1.00 86.31 74 GLN A CA 1
ATOM 610 C C . GLN A 1 74 ? -16.519 -6.422 20.537 1.00 86.31 74 GLN A C 1
ATOM 612 O O . GLN A 1 74 ? -16.937 -5.427 21.125 1.00 86.31 74 GLN A O 1
ATOM 617 N N . TYR A 1 75 ? -15.441 -6.390 19.754 1.00 80.94 75 TYR A N 1
ATOM 618 C CA . TYR A 1 75 ? -14.703 -5.168 19.490 1.00 80.94 75 TYR A CA 1
ATOM 619 C C . TYR A 1 75 ? -15.361 -4.432 18.326 1.00 80.94 75 TYR A C 1
ATOM 621 O O . TYR A 1 75 ? -15.693 -5.074 17.324 1.00 80.94 75 TYR A O 1
ATOM 629 N N . PRO A 1 76 ? -15.556 -3.108 18.442 1.00 74.94 76 PRO A N 1
ATOM 630 C CA . PRO A 1 76 ? -16.025 -2.319 17.317 1.00 74.94 76 PRO A CA 1
ATOM 631 C C . PRO A 1 76 ? -15.058 -2.482 16.141 1.00 74.94 76 PRO A C 1
ATOM 633 O O . PRO A 1 76 ? -13.845 -2.587 16.331 1.00 74.94 76 PRO A O 1
ATOM 636 N N . SER A 1 77 ? -15.606 -2.514 14.927 1.00 74.81 77 SER A N 1
ATOM 637 C CA . SER A 1 77 ? -14.800 -2.413 13.712 1.00 74.81 77 SER A CA 1
ATOM 638 C C . SER A 1 77 ? -14.055 -1.077 13.682 1.00 74.81 77 SER A C 1
ATOM 640 O O . SER A 1 77 ? -14.469 -0.120 14.339 1.00 74.81 77 SER A O 1
ATOM 642 N N . ASP A 1 78 ? -12.996 -0.986 12.878 1.00 73.19 78 ASP A N 1
ATOM 643 C CA . ASP A 1 78 ? -12.233 0.259 12.714 1.00 73.19 78 ASP A CA 1
ATOM 644 C C . ASP A 1 78 ? -13.155 1.436 12.334 1.00 73.19 78 ASP A C 1
ATOM 646 O O . ASP A 1 78 ? -13.036 2.529 12.875 1.00 73.19 78 ASP A O 1
ATOM 650 N N . ILE A 1 79 ? -14.173 1.171 11.507 1.00 71.75 79 ILE A N 1
ATOM 651 C CA . ILE A 1 79 ? -15.207 2.138 11.105 1.00 71.75 79 ILE A CA 1
ATOM 652 C C . ILE A 1 79 ? -16.025 2.628 12.307 1.00 71.75 79 ILE A C 1
ATOM 654 O O . ILE A 1 79 ? -16.264 3.825 12.461 1.00 71.75 79 ILE A O 1
ATOM 658 N N . LEU A 1 80 ? -16.468 1.721 13.181 1.00 76.19 80 LEU A N 1
ATOM 659 C CA . LEU A 1 80 ? -17.198 2.097 14.394 1.00 76.19 80 LEU A CA 1
ATOM 660 C C . LEU A 1 80 ? -16.307 2.882 15.361 1.00 76.19 80 LEU A C 1
ATOM 662 O O . LEU A 1 80 ? -16.783 3.808 16.012 1.00 76.19 80 LEU A O 1
ATOM 666 N N . PHE A 1 81 ? -15.020 2.546 15.442 1.00 76.62 81 PHE A N 1
ATOM 667 C CA . PHE A 1 81 ? -14.068 3.274 16.275 1.00 76.62 81 PHE A CA 1
ATOM 668 C C . PHE A 1 81 ? -13.843 4.706 15.768 1.00 76.62 81 PHE A C 1
ATOM 670 O O . PHE A 1 81 ? -13.963 5.647 16.552 1.00 76.62 81 PHE A O 1
ATOM 677 N N . GLU A 1 82 ? -13.624 4.879 14.460 1.00 75.00 82 GLU A N 1
ATOM 678 C CA . GLU A 1 82 ? -13.570 6.191 13.794 1.00 75.00 82 GLU A CA 1
ATOM 679 C C . GLU A 1 82 ? -14.858 6.990 14.043 1.00 75.00 82 GLU A C 1
ATOM 681 O O . GLU A 1 82 ? -14.798 8.164 14.408 1.00 75.00 82 GLU A O 1
ATOM 686 N N . SER A 1 83 ? -16.023 6.334 13.941 1.00 77.12 83 SER A N 1
ATOM 687 C CA . SER A 1 83 ? -17.323 6.954 14.236 1.00 77.12 83 SER A CA 1
ATOM 688 C C . SER A 1 83 ? -17.357 7.521 15.650 1.00 77.12 83 SER A C 1
ATOM 690 O O . SER A 1 83 ? -17.687 8.686 15.842 1.00 77.12 83 SER A O 1
ATOM 692 N N . LEU A 1 84 ? -17.015 6.703 16.648 1.00 79.88 84 LEU A N 1
ATOM 693 C CA . LEU A 1 84 ? -17.076 7.087 18.058 1.00 79.88 84 LEU A CA 1
ATOM 694 C C . LEU A 1 84 ? -16.110 8.229 18.386 1.00 79.88 84 LEU A C 1
ATOM 696 O O . LEU A 1 84 ? -16.477 9.125 19.143 1.00 79.88 84 LEU A O 1
ATOM 700 N N . GLN A 1 85 ? -14.909 8.226 17.803 1.00 80.25 85 GLN A N 1
ATOM 701 C CA . GLN A 1 85 ? -13.953 9.324 17.959 1.00 80.25 85 GLN A CA 1
ATOM 702 C C . GLN A 1 85 ? -14.464 10.623 17.336 1.00 80.25 85 GLN A C 1
ATOM 704 O O . GLN A 1 85 ? -14.366 11.682 17.958 1.00 80.25 85 GLN A O 1
ATOM 709 N N . PHE A 1 86 ? -15.040 10.546 16.133 1.00 79.38 86 PHE A N 1
ATOM 710 C CA . PHE A 1 86 ? -15.669 11.694 15.491 1.00 79.38 86 PHE A CA 1
ATOM 711 C C . PHE A 1 86 ? -16.799 12.252 16.364 1.00 79.38 86 PHE A C 1
ATOM 713 O O . PHE A 1 86 ? -16.796 13.446 16.669 1.00 79.38 86 PHE A O 1
ATOM 720 N N . PHE A 1 87 ? -17.706 11.384 16.832 1.00 79.88 87 PHE A N 1
ATOM 721 C CA . PHE A 1 87 ? -18.789 11.767 17.739 1.00 79.88 87 PHE A CA 1
ATOM 722 C C . PHE A 1 87 ? -18.281 12.493 18.963 1.00 79.88 87 PHE A C 1
ATOM 724 O O . PHE A 1 87 ? -18.772 13.578 19.244 1.00 79.88 87 PHE A O 1
ATOM 731 N N . ASP A 1 88 ? -17.310 11.918 19.671 1.00 83.06 88 ASP A N 1
ATOM 732 C CA . ASP A 1 88 ? -16.742 12.542 20.862 1.00 83.06 88 ASP A CA 1
ATOM 733 C C . ASP A 1 88 ? -16.184 13.930 20.529 1.00 83.06 88 ASP A C 1
ATOM 735 O O . ASP A 1 88 ? -16.528 14.910 21.186 1.00 83.06 88 ASP A O 1
ATOM 739 N N . SER A 1 89 ? -15.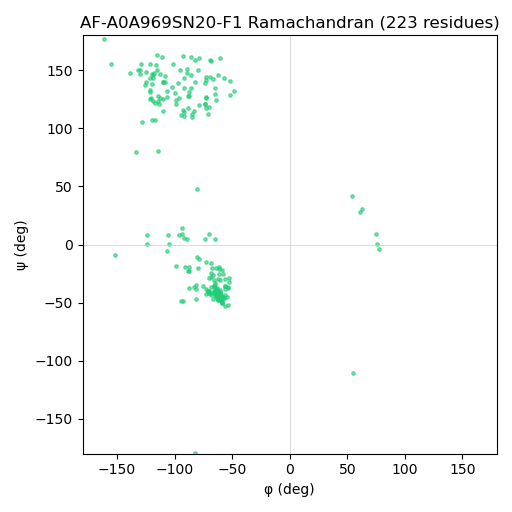428 14.056 19.436 1.00 83.62 89 SER A N 1
ATOM 740 C CA . SER A 1 89 ? -14.858 15.339 19.019 1.00 83.62 89 SER A CA 1
ATOM 741 C C . SER A 1 89 ? -15.917 16.410 18.717 1.00 83.62 89 SER A C 1
ATOM 743 O O . SER A 1 89 ? -15.769 17.557 19.146 1.00 83.62 89 SER A O 1
ATOM 745 N N . GLU A 1 90 ? -17.006 16.056 18.031 1.00 82.81 90 GLU A N 1
ATOM 746 C CA . GLU A 1 90 ? -18.108 16.977 17.742 1.00 82.81 90 GLU A CA 1
ATOM 747 C C . GLU A 1 90 ? -18.904 17.315 19.000 1.00 82.81 90 GLU A C 1
ATOM 749 O O . GLU A 1 90 ? -19.243 18.476 19.235 1.00 82.81 90 GLU A O 1
ATOM 754 N N . LEU A 1 91 ? -19.145 16.327 19.860 1.00 83.75 91 LEU A N 1
ATOM 755 C CA . LEU A 1 91 ? -19.843 16.511 21.127 1.00 83.75 91 LEU A CA 1
ATOM 756 C C . LEU A 1 91 ? -19.063 17.483 22.029 1.00 83.75 91 LEU A C 1
ATOM 758 O O . LEU A 1 91 ? -19.658 18.408 22.582 1.00 83.75 91 LEU A O 1
ATOM 762 N N . GLN A 1 92 ? -17.733 17.365 22.105 1.00 84.69 92 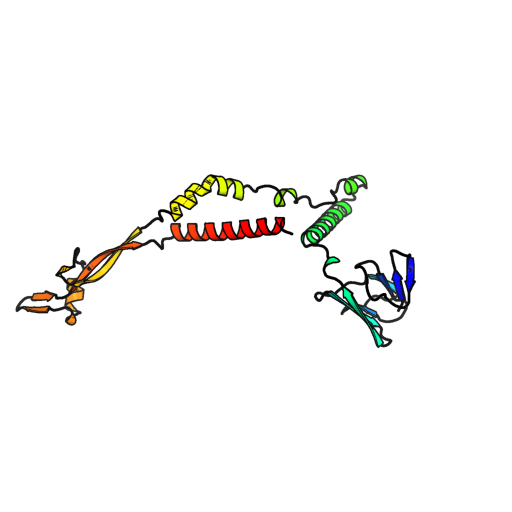GLN A N 1
ATOM 763 C CA . GLN A 1 92 ? -16.882 18.313 22.838 1.00 84.69 92 GLN A CA 1
ATOM 764 C C . GLN A 1 92 ? -16.984 19.741 22.279 1.00 84.69 92 GLN A C 1
ATOM 766 O O . GLN A 1 92 ? -17.132 20.691 23.053 1.00 84.69 92 GLN A O 1
ATOM 771 N N . LYS A 1 93 ? -16.972 19.915 20.948 1.00 84.38 93 LYS A N 1
ATOM 772 C CA . LYS A 1 93 ? -17.159 21.235 20.309 1.00 84.38 93 LYS A CA 1
ATOM 773 C C . LYS A 1 93 ? -18.518 21.835 20.671 1.00 84.38 93 LYS A C 1
ATOM 775 O O . LYS A 1 93 ? -18.601 22.995 21.070 1.00 84.38 93 LYS A O 1
ATOM 780 N N . ILE A 1 94 ? -19.575 21.036 20.584 1.00 82.50 94 ILE A N 1
ATOM 781 C CA . ILE A 1 94 ? -20.949 21.449 20.878 1.00 82.50 94 ILE A CA 1
ATOM 782 C C . ILE A 1 94 ? -21.099 21.830 22.363 1.00 82.50 94 ILE A C 1
ATOM 784 O O . ILE A 1 94 ? -21.628 22.901 22.667 1.00 82.50 94 ILE A O 1
ATOM 788 N N . ILE A 1 95 ? -20.562 21.028 23.291 1.00 83.31 95 ILE A N 1
ATOM 789 C CA . ILE A 1 95 ? -20.559 21.341 24.732 1.00 83.31 95 ILE A CA 1
ATOM 790 C C . ILE A 1 95 ? -19.790 22.634 25.013 1.00 83.31 95 ILE A C 1
ATOM 792 O O . ILE A 1 95 ? -20.282 23.480 25.762 1.00 83.31 95 ILE A O 1
ATOM 796 N N . SER A 1 96 ? -18.614 22.823 24.402 1.00 82.50 96 SER A N 1
ATOM 797 C CA . SER A 1 96 ? -17.801 24.030 24.620 1.00 82.50 96 SER A CA 1
ATOM 798 C C . SER A 1 96 ? -18.504 25.323 24.193 1.00 82.50 96 SER A C 1
ATOM 800 O O . SER A 1 96 ? -18.248 26.376 24.772 1.00 82.50 96 SER A O 1
ATOM 802 N N . ASN A 1 97 ? -19.451 25.236 23.254 1.00 81.88 97 ASN A N 1
ATOM 803 C CA . ASN A 1 97 ? -20.220 26.370 22.746 1.00 81.88 97 ASN A CA 1
ATOM 804 C C . ASN A 1 97 ? -21.557 26.589 23.477 1.00 81.88 97 ASN A C 1
ATOM 806 O O . ASN A 1 97 ? -22.399 27.340 22.985 1.00 81.88 97 ASN A O 1
ATOM 810 N N . SER A 1 98 ? -21.778 25.970 24.646 1.00 74.31 98 SER A N 1
ATOM 811 C CA . SER A 1 98 ? -23.032 26.075 25.422 1.00 74.31 98 SER A CA 1
ATOM 812 C C . SER A 1 98 ? -24.289 25.723 24.610 1.00 74.31 98 SER A C 1
ATOM 814 O O . SER A 1 98 ? -25.311 26.404 24.679 1.00 74.31 98 SER A O 1
ATOM 816 N N . ALA A 1 99 ? -24.196 24.675 23.794 1.00 74.75 99 ALA A N 1
ATOM 817 C CA . ALA A 1 99 ? -25.241 24.319 22.846 1.00 74.75 99 ALA A CA 1
ATOM 818 C C . ALA A 1 99 ? -26.535 23.800 23.494 1.00 74.75 99 ALA A C 1
ATOM 820 O O . ALA A 1 99 ? -26.565 23.314 24.628 1.00 74.75 99 ALA A O 1
ATOM 821 N N . SER A 1 100 ? -27.620 23.880 22.726 1.00 78.69 100 SER A N 1
ATOM 822 C CA . SER A 1 100 ? -28.946 23.426 23.131 1.00 78.69 100 SER A CA 1
ATOM 823 C C . SER A 1 100 ? -29.151 21.934 22.848 1.00 78.69 100 SER A C 1
ATOM 825 O O . SER A 1 100 ? -28.494 21.341 21.992 1.00 78.69 100 SER A O 1
ATOM 827 N N . TRP A 1 101 ? -30.138 21.319 23.506 1.00 77.75 101 TRP A N 1
ATOM 828 C CA . TRP A 1 101 ? -30.559 19.940 23.212 1.00 77.75 101 TRP A CA 1
ATOM 829 C C . TRP A 1 101 ? -30.879 19.707 21.726 1.00 77.75 101 TRP A C 1
ATOM 831 O O . TRP A 1 101 ? -30.625 18.624 21.207 1.00 77.75 101 TRP A O 1
ATOM 841 N N . ASN A 1 102 ? -31.383 20.725 21.021 1.00 81.88 102 ASN A N 1
ATOM 842 C CA . ASN A 1 102 ? -31.678 20.630 19.591 1.00 81.88 102 ASN A CA 1
ATOM 843 C C . ASN A 1 102 ? -30.421 20.506 18.724 1.00 81.88 102 ASN A C 1
ATOM 845 O O . ASN A 1 102 ? -30.493 19.930 17.642 1.00 81.88 102 ASN A O 1
ATOM 849 N N . ASP A 1 103 ? -29.286 21.034 19.174 1.00 80.06 103 ASP A N 1
ATOM 850 C CA . ASP A 1 103 ? -28.027 20.947 18.434 1.00 80.06 103 ASP A CA 1
ATOM 851 C C . ASP A 1 103 ? -27.433 19.539 18.548 1.00 80.06 103 ASP A C 1
ATOM 853 O O . ASP A 1 103 ? -26.939 18.995 17.565 1.00 80.06 103 ASP A O 1
ATOM 857 N N . LEU A 1 104 ? -27.598 18.898 19.711 1.00 76.31 104 LEU A N 1
ATOM 858 C CA . LEU A 1 104 ? -27.218 17.499 19.925 1.00 76.31 104 LEU A CA 1
ATOM 859 C C . LEU A 1 104 ? -28.054 16.532 19.077 1.00 76.31 104 LEU A C 1
ATOM 861 O O . LEU A 1 104 ? -27.511 15.590 18.512 1.00 76.31 104 LEU A O 1
ATOM 865 N N . VAL A 1 105 ? -29.364 16.774 18.944 1.00 82.00 105 VAL A N 1
ATOM 866 C CA . VAL A 1 105 ? -30.262 15.927 18.130 1.00 82.00 105 VAL A CA 1
ATOM 867 C C . VAL A 1 105 ? -29.931 16.003 16.635 1.00 82.00 105 VAL A C 1
ATOM 869 O O . VAL A 1 105 ? -30.195 15.057 15.897 1.00 82.00 105 VAL A O 1
ATOM 872 N N . LYS A 1 106 ? -29.345 17.113 16.175 1.00 80.00 106 LYS A N 1
ATOM 873 C CA . LYS A 1 106 ? -28.937 17.289 14.774 1.00 80.00 106 LYS A CA 1
ATOM 874 C C . LYS A 1 106 ? -27.630 16.585 14.428 1.00 80.00 106 LYS A C 1
ATOM 876 O O . LYS A 1 106 ? -27.322 16.489 13.242 1.00 80.00 106 LYS A O 1
ATOM 881 N N . LEU A 1 107 ? -26.869 16.116 15.417 1.00 75.31 107 LEU A N 1
ATOM 882 C CA . LEU A 1 107 ? -25.640 15.379 15.168 1.00 75.31 107 LEU A CA 1
ATOM 883 C C . LEU A 1 107 ? -26.012 13.995 14.600 1.00 75.31 107 LEU A C 1
ATOM 885 O O . LEU A 1 107 ? -26.631 13.196 15.309 1.00 75.31 107 LEU A O 1
ATOM 889 N N . PRO A 1 108 ? -25.707 13.702 13.323 1.00 69.38 108 PRO A N 1
ATOM 890 C CA . PRO A 1 108 ? -26.103 12.439 12.712 1.00 69.38 108 PRO A CA 1
ATOM 891 C C . PRO A 1 108 ? -25.383 11.299 13.433 1.00 69.38 108 PRO A C 1
ATOM 893 O O . PRO A 1 108 ? -24.175 11.401 13.527 1.00 69.38 108 PRO A O 1
ATOM 896 N N . PRO A 1 109 ? -26.054 10.224 13.898 1.00 67.19 109 PRO A N 1
ATOM 897 C CA . PRO A 1 109 ? -25.469 9.140 14.709 1.00 67.19 109 PRO A CA 1
ATOM 898 C C . PRO A 1 109 ? -24.552 8.171 13.935 1.00 67.19 109 PRO A C 1
ATOM 900 O O . PRO A 1 109 ? -24.072 7.185 14.491 1.00 67.19 109 PRO A O 1
ATOM 903 N N . LEU A 1 110 ? -24.293 8.448 12.655 1.00 65.56 110 LEU A N 1
ATOM 904 C CA . LEU A 1 110 ? -23.388 7.707 11.779 1.00 65.56 110 LEU A CA 1
ATOM 905 C C . LEU A 1 110 ? -22.432 8.694 11.087 1.00 65.56 110 LEU A C 1
ATOM 907 O O . LEU A 1 110 ? -22.797 9.848 10.870 1.00 65.56 110 LEU A O 1
ATOM 911 N N . ILE A 1 111 ? -21.217 8.235 10.766 1.00 67.94 111 ILE A N 1
ATOM 912 C CA . ILE A 1 111 ? -20.106 9.054 10.242 1.00 67.94 111 ILE A CA 1
ATOM 913 C C . ILE A 1 111 ? -20.562 9.958 9.080 1.00 67.94 111 ILE A C 1
ATOM 915 O O . ILE A 1 111 ? -21.122 9.439 8.109 1.00 67.94 111 ILE A O 1
ATOM 919 N N . PRO A 1 112 ? -20.229 11.260 9.083 1.00 55.66 112 PRO A N 1
ATOM 920 C CA . PRO A 1 112 ? -20.469 12.148 7.944 1.00 55.66 112 PRO A CA 1
ATOM 921 C C . PRO A 1 112 ? -19.581 11.893 6.705 1.00 55.66 112 PRO A C 1
ATOM 923 O O . PRO A 1 112 ? -19.642 12.655 5.751 1.00 55.66 112 PRO A O 1
ATOM 926 N N . GLU A 1 113 ? -18.807 10.806 6.659 1.00 58.34 113 GLU A N 1
ATOM 927 C CA . GLU A 1 113 ? -17.849 10.499 5.578 1.00 58.34 113 GLU A CA 1
ATOM 928 C C . GLU A 1 113 ? -18.108 9.130 4.922 1.00 58.34 113 GLU A C 1
ATOM 930 O O . GLU A 1 113 ? -17.340 8.668 4.076 1.00 58.34 113 GLU A O 1
ATOM 935 N N . ILE A 1 114 ? -19.226 8.470 5.265 1.00 63.62 114 ILE A N 1
ATOM 936 C CA . ILE A 1 114 ? -19.706 7.285 4.530 1.00 63.62 114 ILE A CA 1
ATOM 937 C C . ILE A 1 114 ? -19.838 7.619 3.042 1.00 63.62 114 ILE A C 1
ATOM 939 O O . ILE A 1 114 ? -19.510 6.801 2.189 1.00 63.62 114 ILE A O 1
ATOM 943 N N . GLU A 1 115 ? -20.260 8.843 2.731 1.00 60.91 115 GLU A N 1
ATOM 944 C CA . GLU A 1 115 ? -20.383 9.318 1.362 1.00 60.91 115 GLU A CA 1
ATOM 945 C C . GLU A 1 115 ? -19.038 9.296 0.617 1.00 60.91 115 GLU A C 1
ATOM 947 O O . GLU A 1 115 ? -18.986 8.830 -0.516 1.00 60.91 115 GLU A O 1
ATOM 952 N N . GLU A 1 116 ? -17.929 9.684 1.254 1.00 64.19 116 GLU A N 1
ATOM 953 C CA . GLU A 1 116 ? -16.592 9.639 0.639 1.00 64.19 116 GLU A CA 1
ATOM 954 C C . GLU A 1 116 ? -16.068 8.210 0.441 1.00 64.19 116 GLU A C 1
ATOM 956 O O . GLU A 1 116 ? -15.288 7.954 -0.487 1.00 64.19 116 GLU A O 1
ATOM 961 N N . LYS A 1 117 ? -16.496 7.277 1.303 1.00 64.88 117 LYS A N 1
ATOM 962 C CA . LYS A 1 117 ? -16.133 5.855 1.224 1.00 64.88 117 LYS A CA 1
ATOM 963 C C . LYS A 1 117 ? -16.991 5.082 0.217 1.00 64.88 117 LYS A C 1
ATOM 965 O O . LYS A 1 117 ? -16.439 4.220 -0.463 1.00 64.88 117 LYS A O 1
ATOM 970 N N . ILE A 1 118 ? -18.275 5.414 0.068 1.00 68.75 118 ILE A N 1
ATOM 971 C CA . ILE A 1 118 ? -19.214 4.741 -0.849 1.00 68.75 118 ILE A CA 1
ATOM 972 C C . ILE A 1 118 ? -19.170 5.348 -2.255 1.00 68.75 118 ILE A C 1
ATOM 974 O O . ILE A 1 118 ? -19.264 4.623 -3.247 1.00 68.75 118 ILE A O 1
ATOM 978 N N . ASN A 1 119 ? -19.020 6.669 -2.377 1.00 78.75 119 ASN A N 1
ATOM 979 C CA . ASN A 1 119 ? -19.066 7.308 -3.685 1.00 78.75 119 ASN A CA 1
ATOM 980 C C . ASN A 1 119 ? -17.748 7.167 -4.445 1.00 78.75 119 ASN A C 1
ATOM 982 O O . ASN A 1 119 ? -16.639 7.126 -3.893 1.00 78.75 119 ASN A O 1
ATOM 986 N N . ILE A 1 120 ? -17.902 7.149 -5.768 1.00 81.75 120 ILE A N 1
ATOM 987 C CA . ILE A 1 120 ? -16.787 7.197 -6.704 1.00 81.75 120 ILE A CA 1
ATOM 988 C C . ILE A 1 120 ? -16.079 8.545 -6.530 1.00 81.75 120 ILE A C 1
ATOM 990 O O . ILE A 1 120 ? -16.694 9.606 -6.655 1.00 81.75 120 ILE A O 1
ATOM 994 N N . GLN A 1 121 ? -14.776 8.507 -6.270 1.00 86.00 121 GLN A N 1
ATOM 995 C CA . GLN A 1 121 ? -13.970 9.705 -6.048 1.00 86.00 121 GLN A CA 1
ATOM 996 C C . GLN A 1 121 ? -13.528 10.346 -7.370 1.00 86.00 121 GLN A C 1
ATOM 998 O O . GLN A 1 121 ? -13.431 9.705 -8.420 1.00 86.00 121 GLN A O 1
ATOM 1003 N N . SER A 1 122 ? -13.184 11.634 -7.319 1.00 89.06 122 SER A N 1
ATOM 1004 C CA . SER A 1 122 ? -12.714 12.398 -8.485 1.00 89.06 122 SER A CA 1
ATOM 1005 C C . SER A 1 122 ? -11.495 11.763 -9.167 1.00 89.06 122 SER A C 1
ATOM 1007 O O . SER A 1 122 ? -11.399 11.767 -10.399 1.00 89.06 122 SER A O 1
ATOM 1009 N N . LEU A 1 123 ? -10.592 11.161 -8.386 1.00 90.00 123 LEU A N 1
ATOM 1010 C CA . LEU A 1 123 ? -9.434 10.425 -8.889 1.00 90.00 123 LEU A CA 1
ATOM 1011 C C . LEU A 1 123 ? -9.849 9.214 -9.732 1.00 90.00 123 LEU A C 1
ATOM 1013 O O . LEU A 1 123 ? -9.263 8.977 -10.786 1.00 90.00 123 LEU A O 1
ATOM 1017 N N . GLU A 1 124 ? -10.871 8.471 -9.317 1.00 90.50 124 GLU A N 1
ATOM 1018 C CA . GLU A 1 124 ? -11.362 7.280 -10.023 1.00 90.50 124 GLU A CA 1
ATOM 1019 C C . GLU A 1 124 ? -12.058 7.661 -11.325 1.00 90.50 124 GLU A C 1
ATOM 1021 O O . GLU A 1 124 ? -11.810 7.046 -12.362 1.00 90.50 124 GLU A O 1
ATOM 1026 N N . ILE A 1 125 ? -12.858 8.731 -11.300 1.00 92.31 125 ILE A N 1
ATOM 1027 C CA . ILE A 1 125 ? -13.484 9.297 -12.501 1.00 92.31 125 ILE A CA 1
ATOM 1028 C C . ILE A 1 125 ? -12.402 9.719 -13.499 1.00 92.31 125 ILE A C 1
ATOM 1030 O O . ILE A 1 125 ? -12.462 9.363 -14.678 1.00 92.31 125 ILE A O 1
ATOM 1034 N N . THR A 1 126 ? -11.386 10.442 -13.025 1.00 93.62 126 THR A N 1
ATOM 1035 C CA . THR A 1 126 ? -10.270 10.920 -13.854 1.00 93.62 126 THR A CA 1
ATOM 1036 C C . THR A 1 126 ? -9.456 9.754 -14.409 1.00 93.62 126 THR A C 1
ATOM 1038 O O . THR A 1 126 ? -9.147 9.722 -15.600 1.00 93.62 126 THR A O 1
ATOM 1041 N N . THR A 1 127 ? -9.168 8.753 -13.577 1.00 91.56 127 THR A N 1
ATOM 1042 C CA . THR A 1 127 ? -8.439 7.543 -13.977 1.00 91.56 127 THR A CA 1
ATOM 1043 C C . THR A 1 127 ? -9.215 6.777 -15.039 1.00 91.56 127 THR A C 1
ATOM 1045 O O . THR A 1 127 ? -8.655 6.449 -16.080 1.00 91.56 127 THR A O 1
ATOM 1048 N N . LYS A 1 128 ? -10.521 6.564 -14.844 1.00 92.62 128 LYS A N 1
ATOM 1049 C CA . LYS A 1 128 ? -11.393 5.906 -15.826 1.00 92.62 128 LYS A CA 1
ATOM 1050 C C . LYS A 1 128 ? -11.436 6.674 -17.146 1.00 92.62 128 LYS A C 1
ATOM 1052 O O . LYS A 1 128 ? -11.355 6.063 -18.207 1.00 92.62 128 LYS A O 1
ATOM 1057 N N . LYS A 1 129 ? -11.518 8.006 -17.088 1.00 95.38 129 LYS A N 1
ATOM 1058 C CA . LYS A 1 129 ? -11.524 8.878 -18.271 1.00 95.38 129 LYS A CA 1
ATOM 1059 C C . LYS A 1 129 ? -10.221 8.790 -19.072 1.00 95.38 129 LYS A C 1
ATOM 1061 O O . LYS A 1 129 ? -10.264 8.830 -20.297 1.00 95.38 129 LYS A O 1
ATOM 1066 N N . HIS A 1 130 ? -9.080 8.672 -18.397 1.00 93.50 130 HIS A N 1
ATOM 1067 C CA . HIS A 1 130 ? -7.753 8.713 -19.021 1.00 93.50 130 HIS A CA 1
ATOM 1068 C C . HIS A 1 130 ? -7.057 7.347 -19.120 1.00 93.50 130 HIS A C 1
ATOM 1070 O O . HIS A 1 130 ? -5.901 7.282 -19.541 1.00 93.50 130 HIS A O 1
ATOM 1076 N N . LEU A 1 131 ? -7.754 6.254 -18.800 1.00 92.62 131 LEU A N 1
ATOM 1077 C CA . LEU A 1 131 ? -7.196 4.901 -18.786 1.00 92.62 131 LEU A CA 1
ATOM 1078 C C . LEU A 1 131 ? -6.582 4.504 -20.135 1.00 92.62 131 LEU A C 1
ATOM 1080 O O . LEU A 1 131 ? -5.505 3.915 -20.169 1.00 92.62 131 LEU A O 1
ATOM 1084 N N . GLY A 1 132 ? -7.212 4.901 -21.245 1.00 93.88 132 GLY A N 1
ATOM 1085 C CA . GLY A 1 132 ? -6.697 4.627 -22.589 1.00 93.88 132 GLY A CA 1
ATOM 1086 C C . GLY A 1 132 ? -5.330 5.266 -22.870 1.00 93.88 132 GLY A C 1
ATOM 1087 O O . GLY A 1 132 ? -4.535 4.702 -23.615 1.00 93.88 132 GLY A O 1
ATOM 1088 N N . HIS A 1 133 ? -5.006 6.404 -22.244 1.00 91.31 133 HIS A N 1
ATOM 1089 C CA . HIS A 1 133 ? -3.671 6.999 -22.376 1.00 91.31 133 HIS A CA 1
ATOM 1090 C C . HIS A 1 133 ? -2.617 6.178 -21.638 1.00 91.31 133 HIS A C 1
ATOM 1092 O O . HIS A 1 133 ? -1.519 5.990 -22.153 1.00 91.31 133 HIS A O 1
ATOM 1098 N N . ILE A 1 134 ? -2.957 5.673 -20.450 1.00 91.56 134 ILE A N 1
ATOM 1099 C CA . ILE A 1 134 ? -2.073 4.794 -19.679 1.00 91.56 134 ILE A CA 1
ATOM 1100 C C . ILE A 1 134 ? -1.824 3.503 -20.469 1.00 91.56 134 ILE A C 1
ATOM 1102 O O . ILE A 1 134 ? -0.679 3.075 -20.597 1.00 91.56 134 ILE A O 1
ATOM 1106 N N . GLU A 1 135 ? -2.874 2.928 -21.062 1.00 93.50 135 GLU A N 1
ATOM 1107 C CA . GLU A 1 135 ? -2.762 1.740 -21.911 1.00 93.50 135 GLU A CA 1
ATOM 1108 C C . GLU A 1 135 ? -1.842 1.978 -23.118 1.00 93.50 135 GLU A C 1
ATOM 1110 O O . GLU A 1 135 ? -0.974 1.152 -23.398 1.00 93.50 135 GLU A O 1
ATOM 1115 N N . GLU A 1 136 ? -1.981 3.115 -23.808 1.00 93.38 136 GLU A N 1
ATOM 1116 C CA . GLU A 1 136 ? -1.133 3.427 -24.963 1.00 93.38 136 GLU A CA 1
ATOM 1117 C C . GLU A 1 136 ? 0.340 3.593 -24.568 1.00 93.38 136 GLU A C 1
ATOM 1119 O O . GLU A 1 136 ? 1.210 3.078 -25.267 1.00 93.38 136 GLU A O 1
ATOM 1124 N N . VAL A 1 137 ? 0.639 4.227 -23.427 1.00 91.50 137 VAL A N 1
ATOM 1125 C CA . VAL A 1 137 ? 2.025 4.348 -22.936 1.00 91.50 137 VAL A CA 1
ATOM 1126 C C . VAL A 1 137 ? 2.609 2.981 -22.570 1.00 91.50 137 VAL A C 1
ATOM 1128 O O . VAL A 1 137 ? 3.782 2.727 -22.835 1.00 91.50 137 VAL A O 1
ATOM 1131 N N . CYS A 1 138 ? 1.809 2.069 -22.014 1.00 90.69 138 CYS A N 1
ATOM 1132 C CA . CYS A 1 138 ? 2.248 0.693 -21.765 1.00 90.69 138 CYS A CA 1
ATOM 1133 C C . CYS A 1 138 ? 2.468 -0.096 -23.063 1.00 90.69 138 CYS A C 1
ATOM 1135 O O . CYS A 1 138 ? 3.389 -0.907 -23.139 1.00 90.69 138 CYS A O 1
ATOM 1137 N N . ARG A 1 139 ? 1.637 0.134 -24.085 1.00 94.12 139 ARG A N 1
ATOM 1138 C CA . ARG A 1 139 ? 1.741 -0.525 -25.394 1.00 94.12 139 ARG A CA 1
ATOM 1139 C C . ARG A 1 139 ? 2.949 -0.035 -26.189 1.00 94.12 139 ARG A C 1
ATOM 1141 O O . ARG A 1 139 ? 3.593 -0.824 -26.877 1.00 94.12 139 ARG A O 1
ATOM 1148 N N . ARG A 1 140 ? 3.229 1.266 -26.128 1.00 93.00 140 ARG A N 1
ATOM 1149 C CA . ARG A 1 140 ? 4.315 1.938 -26.847 1.00 93.00 140 ARG A CA 1
ATOM 1150 C C . ARG A 1 140 ? 5.060 2.868 -25.890 1.00 93.00 140 ARG A C 1
ATOM 1152 O O . ARG A 1 140 ? 4.815 4.077 -25.897 1.00 93.00 140 ARG A O 1
ATOM 1159 N N . PRO A 1 141 ? 5.963 2.316 -25.061 1.00 91.75 141 PRO A N 1
ATOM 1160 C CA . PRO A 1 141 ? 6.751 3.123 -24.144 1.00 91.75 141 PRO A CA 1
ATOM 1161 C C . PRO A 1 141 ? 7.626 4.101 -24.921 1.00 91.75 141 PRO A C 1
ATOM 1163 O O . PRO A 1 141 ? 8.115 3.806 -26.015 1.00 91.75 141 PRO A O 1
ATOM 1166 N N . ARG A 1 142 ? 7.842 5.284 -24.348 1.00 91.25 142 ARG A N 1
ATOM 1167 C CA . ARG A 1 142 ? 8.660 6.308 -24.992 1.00 91.25 142 ARG A CA 1
ATOM 1168 C C . ARG A 1 142 ? 10.128 5.888 -24.934 1.00 91.25 142 ARG A C 1
ATOM 1170 O O . ARG A 1 142 ? 10.636 5.611 -23.854 1.00 91.25 142 ARG A O 1
ATOM 1177 N N . SER A 1 143 ? 10.811 5.856 -26.071 1.00 92.38 143 SER A N 1
ATOM 1178 C CA . SER A 1 143 ? 12.243 5.561 -26.137 1.00 92.38 143 SER A CA 1
ATOM 1179 C C . SER A 1 143 ? 13.041 6.817 -26.476 1.00 92.38 143 SER A C 1
ATOM 1181 O O . SER A 1 143 ? 12.588 7.678 -27.236 1.00 92.38 143 SER A O 1
ATOM 1183 N N . TYR A 1 144 ? 14.240 6.931 -25.906 1.00 92.00 144 TYR A N 1
ATOM 1184 C CA . TYR A 1 144 ? 15.253 7.887 -26.347 1.00 92.00 144 TYR A CA 1
ATOM 1185 C C . TYR A 1 144 ? 16.391 7.160 -27.035 1.00 92.00 144 TYR A C 1
ATOM 1187 O O . TYR A 1 144 ? 16.826 6.099 -26.603 1.00 92.00 144 TYR A O 1
ATOM 1195 N N . LEU A 1 145 ? 16.885 7.758 -28.114 1.00 91.38 145 LEU A N 1
ATOM 1196 C CA . LEU A 1 145 ? 18.036 7.232 -28.820 1.00 91.38 145 LEU A CA 1
ATOM 1197 C C . LEU A 1 145 ? 19.304 7.714 -28.120 1.00 91.38 145 LEU A C 1
ATOM 1199 O O . LEU A 1 145 ? 19.590 8.915 -28.111 1.00 91.38 145 LEU A O 1
ATOM 1203 N N . LYS A 1 146 ? 20.070 6.789 -27.549 1.00 89.50 146 LYS A N 1
ATOM 1204 C CA . LYS A 1 146 ? 21.376 7.076 -26.959 1.00 89.50 146 LYS A CA 1
ATOM 1205 C C . LYS A 1 146 ? 22.468 6.628 -27.922 1.00 89.50 146 LYS A C 1
ATOM 1207 O O . LYS A 1 146 ? 22.386 5.559 -28.521 1.00 89.50 146 LYS A O 1
ATOM 1212 N N . MET A 1 147 ? 23.481 7.473 -28.094 1.00 90.69 147 MET A N 1
ATOM 1213 C CA . MET A 1 147 ? 24.693 7.088 -28.810 1.00 90.69 147 MET A CA 1
ATOM 1214 C C . MET A 1 147 ? 25.657 6.472 -27.804 1.00 90.69 147 MET A C 1
ATOM 1216 O O . MET A 1 147 ? 26.094 7.157 -26.880 1.00 90.69 147 MET A O 1
ATOM 1220 N N . GLU A 1 148 ? 25.990 5.202 -27.989 1.00 89.69 148 GLU A N 1
ATOM 1221 C CA . GLU A 1 148 ? 26.988 4.498 -27.187 1.00 89.69 148 GLU A CA 1
ATOM 1222 C C . GLU A 1 148 ? 28.182 4.102 -28.047 1.00 89.69 148 GLU A C 1
ATOM 1224 O O . GLU A 1 148 ? 28.056 3.888 -29.252 1.00 89.69 148 GLU A O 1
ATOM 1229 N N . THR A 1 149 ? 29.365 4.035 -27.445 1.00 92.31 149 THR A N 1
ATOM 1230 C CA . THR A 1 149 ? 30.574 3.565 -28.125 1.00 92.31 149 THR A CA 1
ATOM 1231 C C . THR A 1 149 ? 30.836 2.109 -27.771 1.00 92.31 149 THR A C 1
ATOM 1233 O O . THR A 1 149 ? 31.066 1.802 -26.605 1.00 92.31 149 THR A O 1
ATOM 1236 N N . GLU A 1 150 ? 30.884 1.231 -28.768 1.00 92.94 150 GLU A N 1
ATOM 1237 C CA . GLU A 1 150 ? 31.203 -0.188 -28.593 1.00 92.94 150 GLU A CA 1
ATOM 1238 C C . GLU A 1 150 ? 32.385 -0.586 -29.485 1.00 92.94 150 GLU A C 1
ATOM 1240 O O . GLU A 1 150 ? 32.578 -0.062 -30.588 1.00 92.94 150 GLU A O 1
ATOM 1245 N N . ARG A 1 151 ? 33.191 -1.544 -29.022 1.00 92.94 151 ARG A N 1
ATOM 1246 C CA . ARG A 1 151 ? 34.266 -2.138 -29.815 1.00 92.94 151 ARG A CA 1
ATOM 1247 C C . ARG A 1 151 ? 33.715 -3.266 -30.685 1.00 92.94 151 ARG A C 1
ATOM 1249 O O . ARG A 1 151 ? 33.449 -4.360 -30.192 1.00 92.94 151 ARG A O 1
ATOM 1256 N N . LEU A 1 152 ? 33.657 -3.041 -31.994 1.00 94.25 152 LEU A N 1
ATOM 1257 C CA . LEU A 1 152 ? 33.176 -4.030 -32.961 1.00 94.25 152 LEU A CA 1
ATOM 1258 C C . LEU A 1 152 ? 34.274 -4.458 -33.941 1.00 94.25 152 LEU A C 1
ATOM 1260 O O . LEU A 1 152 ? 35.198 -3.688 -34.206 1.00 94.25 152 LEU A O 1
ATOM 1264 N N . PRO A 1 153 ? 34.190 -5.670 -34.525 1.00 94.75 153 PRO A N 1
ATOM 1265 C CA . PRO A 1 153 ? 34.980 -6.013 -35.702 1.00 94.75 153 PRO A CA 1
ATOM 1266 C C . PRO A 1 153 ? 34.798 -4.959 -36.793 1.00 94.75 153 PRO A C 1
ATOM 1268 O O . PRO A 1 153 ? 33.678 -4.494 -37.010 1.00 94.75 153 PRO A O 1
ATOM 1271 N N . VAL A 1 154 ? 35.872 -4.619 -37.507 1.00 92.38 154 VAL A N 1
ATOM 1272 C CA . VAL A 1 154 ? 35.828 -3.574 -38.549 1.00 92.38 154 VAL A CA 1
ATOM 1273 C C . VAL A 1 154 ? 34.760 -3.868 -39.604 1.00 92.38 154 VAL A C 1
ATOM 1275 O O . VAL A 1 154 ? 34.059 -2.960 -40.032 1.00 92.38 154 VAL A O 1
ATOM 1278 N N . SER A 1 155 ? 34.550 -5.143 -39.942 1.00 92.88 155 SER A N 1
ATOM 1279 C CA . SER A 1 155 ? 33.504 -5.584 -40.873 1.00 92.88 155 SER A CA 1
ATOM 1280 C C . SER A 1 155 ? 32.070 -5.273 -40.423 1.00 92.88 155 SER A C 1
ATOM 1282 O O . SER A 1 155 ? 31.167 -5.248 -41.253 1.00 92.88 155 SER A O 1
ATOM 1284 N N . ARG A 1 156 ? 31.843 -5.048 -39.123 1.00 91.69 156 ARG A N 1
ATOM 1285 C CA . ARG A 1 156 ? 30.535 -4.720 -38.532 1.00 91.69 156 ARG A CA 1
ATOM 1286 C C . ARG A 1 156 ? 30.420 -3.257 -38.103 1.00 91.69 156 ARG A C 1
ATOM 1288 O O . ARG A 1 156 ? 29.348 -2.844 -37.666 1.00 91.69 156 ARG A O 1
ATOM 1295 N N . ALA A 1 157 ? 31.499 -2.484 -38.192 1.00 91.12 157 ALA A N 1
ATOM 1296 C CA . ALA A 1 157 ? 31.495 -1.088 -37.790 1.00 91.12 157 ALA A CA 1
ATOM 1297 C C . ALA A 1 157 ? 30.728 -0.245 -38.820 1.00 91.12 157 ALA A C 1
ATOM 1299 O O . ALA A 1 157 ? 31.091 -0.206 -39.992 1.00 91.12 157 ALA A O 1
ATOM 1300 N N . GLN A 1 158 ? 29.669 0.440 -38.381 1.00 88.12 158 GLN A N 1
ATOM 1301 C CA . GLN A 1 158 ? 28.890 1.332 -39.250 1.00 88.12 158 GLN A CA 1
ATOM 1302 C C . GLN A 1 158 ? 29.365 2.783 -39.159 1.00 88.12 158 GLN A C 1
ATOM 1304 O O . GLN A 1 158 ? 29.579 3.437 -40.176 1.00 88.12 158 GLN A O 1
ATOM 1309 N N . ARG A 1 159 ? 29.536 3.303 -37.937 1.00 92.31 159 ARG A N 1
ATOM 1310 C CA . ARG A 1 159 ? 29.935 4.692 -37.691 1.00 92.31 159 ARG A CA 1
ATOM 1311 C C . ARG A 1 159 ? 31.121 4.738 -36.745 1.00 92.31 159 ARG A C 1
ATOM 1313 O O . ARG A 1 159 ? 30.969 4.548 -35.546 1.00 92.31 159 ARG A O 1
ATOM 1320 N N . ILE A 1 160 ? 32.300 5.024 -37.278 1.00 93.12 160 ILE A N 1
ATOM 1321 C CA . ILE A 1 160 ? 33.536 5.076 -36.491 1.00 93.12 160 ILE A CA 1
ATOM 1322 C C . ILE A 1 160 ? 33.454 6.218 -35.464 1.00 93.12 160 ILE A C 1
ATOM 1324 O O . ILE A 1 160 ? 33.002 7.321 -35.782 1.00 93.12 160 ILE A O 1
ATOM 1328 N N . SER A 1 161 ? 33.858 5.938 -34.223 1.00 93.19 161 SER A N 1
ATOM 1329 C CA . SER A 1 161 ? 33.932 6.946 -33.162 1.00 93.19 161 SER A CA 1
ATOM 1330 C C . SER A 1 161 ? 35.012 7.988 -33.484 1.00 93.19 161 SER A C 1
ATOM 1332 O O . SER A 1 161 ? 36.085 7.613 -33.959 1.00 93.19 161 SER A O 1
ATOM 1334 N N . PRO A 1 162 ? 34.806 9.283 -33.179 1.00 93.44 162 PRO A N 1
ATOM 1335 C CA . PRO A 1 162 ? 35.861 10.289 -33.326 1.00 93.44 162 PRO A CA 1
ATOM 1336 C C . PRO A 1 162 ? 37.108 9.972 -32.485 1.00 93.44 162 PRO A C 1
ATOM 1338 O O . PRO A 1 162 ? 38.194 10.436 -32.808 1.00 93.44 162 PRO A O 1
ATOM 1341 N N . HIS A 1 163 ? 36.973 9.164 -31.429 1.00 92.88 163 HIS A N 1
ATOM 1342 C CA . HIS A 1 163 ? 38.081 8.764 -30.551 1.00 92.88 163 HIS A CA 1
ATOM 1343 C C . HIS A 1 163 ? 38.675 7.403 -30.942 1.00 92.88 163 HIS A C 1
ATOM 1345 O O . HIS A 1 163 ? 39.510 6.853 -30.229 1.00 92.88 163 HIS A O 1
ATOM 1351 N N . ALA A 1 164 ? 38.262 6.831 -32.079 1.00 93.19 164 ALA A N 1
ATOM 1352 C CA . ALA A 1 164 ? 38.703 5.505 -32.495 1.00 93.19 164 ALA A CA 1
ATOM 1353 C C . ALA A 1 164 ? 40.213 5.426 -32.747 1.00 93.19 164 ALA A C 1
ATOM 1355 O O . ALA A 1 164 ? 40.817 4.418 -32.403 1.00 93.19 164 ALA A O 1
ATOM 1356 N N . ALA A 1 165 ? 40.828 6.467 -33.318 1.00 91.56 165 ALA A N 1
ATOM 1357 C CA . ALA A 1 165 ? 42.268 6.479 -33.581 1.00 91.56 165 ALA A CA 1
ATOM 1358 C C . ALA A 1 165 ? 43.092 6.524 -32.282 1.00 91.56 165 ALA A C 1
ATOM 1360 O O . ALA A 1 165 ? 44.048 5.766 -32.130 1.00 91.56 165 ALA A O 1
ATOM 1361 N N . GLU A 1 166 ? 42.682 7.364 -31.329 1.00 93.25 166 GLU A N 1
ATOM 1362 C CA . GLU A 1 166 ? 43.302 7.467 -30.004 1.00 93.25 166 GLU A CA 1
ATOM 1363 C C . GLU A 1 166 ? 43.173 6.148 -29.230 1.00 93.25 166 GLU A C 1
ATOM 1365 O O . GLU A 1 166 ? 44.167 5.595 -28.750 1.00 93.25 166 GLU A O 1
ATOM 1370 N N . PHE A 1 167 ? 41.966 5.580 -29.200 1.00 92.38 167 PHE A N 1
ATOM 1371 C CA . PHE A 1 167 ? 41.708 4.289 -28.569 1.00 92.38 167 PHE A CA 1
ATOM 1372 C C . PHE A 1 167 ? 42.524 3.165 -29.222 1.00 92.38 167 PHE A C 1
ATOM 1374 O O . PHE A 1 167 ? 43.156 2.369 -28.534 1.00 92.38 167 PHE A O 1
ATOM 1381 N N . LEU A 1 168 ? 42.580 3.123 -30.555 1.00 92.50 168 LEU A N 1
ATOM 1382 C CA . LEU A 1 168 ? 43.345 2.108 -31.276 1.00 92.50 168 LEU A CA 1
ATOM 1383 C C . LEU A 1 168 ? 44.849 2.237 -31.007 1.00 92.50 168 LEU A C 1
ATOM 1385 O O . LEU A 1 168 ? 45.534 1.224 -30.929 1.00 92.50 168 LEU A O 1
ATOM 1389 N N . SER A 1 169 ? 45.373 3.452 -30.831 1.00 90.62 169 SER A N 1
ATOM 1390 C CA . SER A 1 169 ? 46.796 3.660 -30.530 1.00 90.62 169 SER A CA 1
ATOM 1391 C C . SER A 1 169 ? 47.214 3.100 -29.164 1.00 90.62 169 SER A C 1
ATOM 1393 O O . SER A 1 169 ? 48.348 2.648 -29.012 1.00 90.62 169 SER A O 1
ATOM 1395 N N . SER A 1 170 ? 46.288 3.083 -28.200 1.00 91.75 170 SER A N 1
ATOM 1396 C CA . SER A 1 170 ? 46.502 2.560 -26.845 1.00 91.75 170 SER A CA 1
ATOM 1397 C C . SER A 1 170 ? 46.214 1.059 -26.712 1.00 91.75 170 SER A C 1
ATOM 1399 O O . SER A 1 170 ? 46.784 0.423 -25.830 1.00 91.75 170 SER A O 1
ATOM 1401 N N . HIS A 1 171 ? 45.402 0.478 -27.603 1.00 91.12 171 HIS A N 1
ATOM 1402 C CA . HIS A 1 171 ? 44.953 -0.920 -27.528 1.00 91.12 171 HIS A CA 1
ATOM 1403 C C . HIS A 1 171 ? 45.506 -1.745 -28.700 1.00 91.12 171 HIS A C 1
ATOM 1405 O O . HIS A 1 171 ? 44.847 -1.975 -29.719 1.00 91.12 171 HIS A O 1
ATOM 1411 N N . THR A 1 172 ? 46.763 -2.178 -28.572 1.00 91.31 172 THR A N 1
ATOM 1412 C CA . THR A 1 172 ? 47.470 -2.936 -29.624 1.00 91.31 172 THR A CA 1
ATOM 1413 C C . THR A 1 172 ? 46.899 -4.332 -29.882 1.00 91.31 172 THR A C 1
ATOM 1415 O O . THR A 1 172 ? 47.107 -4.894 -30.956 1.00 91.31 172 THR A O 1
ATOM 1418 N N . GLU A 1 173 ? 46.153 -4.887 -28.931 1.00 92.56 173 GLU A N 1
ATOM 1419 C CA . GLU A 1 173 ? 45.425 -6.153 -29.040 1.00 92.56 173 GLU A CA 1
ATOM 1420 C C . GLU A 1 173 ? 44.311 -6.120 -30.094 1.00 92.56 173 GLU A C 1
ATOM 1422 O O . GLU A 1 173 ? 43.877 -7.167 -30.579 1.00 92.56 173 GLU A O 1
ATOM 1427 N N . ASP A 1 174 ? 43.862 -4.923 -30.473 1.00 92.75 174 ASP A N 1
ATOM 1428 C CA . ASP A 1 174 ? 42.857 -4.721 -31.513 1.00 92.75 174 ASP A CA 1
ATOM 1429 C C . ASP A 1 174 ? 43.453 -4.582 -32.909 1.00 92.75 174 ASP A C 1
ATOM 1431 O O . ASP A 1 174 ? 42.727 -4.359 -33.881 1.00 92.75 174 ASP A O 1
ATOM 1435 N N . TRP A 1 175 ? 44.768 -4.749 -33.038 1.00 93.56 175 TRP A N 1
ATOM 1436 C CA . TRP A 1 175 ? 45.470 -4.681 -34.309 1.00 93.56 175 TRP A CA 1
ATOM 1437 C C . TRP A 1 175 ? 45.460 -6.059 -34.965 1.00 93.56 175 TRP A C 1
ATOM 1439 O O . TRP A 1 175 ? 45.788 -7.068 -34.346 1.00 93.56 175 TRP A O 1
ATOM 1449 N N . GLU A 1 176 ? 45.099 -6.115 -36.242 1.00 92.94 176 GLU A N 1
ATOM 1450 C CA . GLU A 1 176 ? 45.237 -7.332 -37.040 1.00 92.94 176 GLU A CA 1
ATOM 1451 C C . GLU A 1 176 ? 46.670 -7.477 -37.552 1.00 92.94 176 GLU A C 1
ATOM 1453 O O . GLU A 1 176 ? 47.281 -8.537 -37.443 1.00 92.94 176 GLU A O 1
ATOM 1458 N N . ARG A 1 177 ? 47.223 -6.385 -38.093 1.00 92.12 177 ARG A N 1
ATOM 1459 C CA . ARG A 1 177 ? 48.619 -6.309 -38.532 1.00 92.12 177 ARG A CA 1
ATOM 1460 C C . ARG A 1 177 ? 49.130 -4.873 -38.534 1.00 92.12 177 ARG A C 1
ATOM 1462 O O . ARG A 1 177 ? 48.363 -3.921 -38.679 1.00 92.12 177 ARG A O 1
ATOM 1469 N N . ARG A 1 178 ? 50.449 -4.728 -38.420 1.00 89.81 178 ARG A N 1
ATOM 1470 C CA . ARG A 1 178 ? 51.162 -3.449 -38.546 1.00 89.81 178 ARG A CA 1
ATOM 1471 C C . ARG A 1 178 ? 51.711 -3.304 -39.965 1.00 89.81 178 ARG A C 1
ATOM 1473 O O . ARG A 1 178 ? 52.230 -4.265 -40.525 1.00 89.81 178 ARG A O 1
ATOM 1480 N N . THR A 1 179 ? 51.613 -2.105 -40.515 1.00 88.62 179 THR A N 1
ATOM 1481 C CA . THR A 1 179 ? 52.211 -1.684 -41.789 1.00 88.62 179 THR A CA 1
ATOM 1482 C C . THR A 1 179 ? 53.330 -0.680 -41.493 1.00 88.62 179 THR A C 1
ATOM 1484 O O . THR A 1 179 ? 53.343 -0.069 -40.428 1.00 88.62 179 THR A O 1
ATOM 1487 N N . PHE A 1 180 ? 54.251 -0.455 -42.435 1.00 84.25 180 PHE A N 1
ATOM 1488 C CA . PHE A 1 180 ? 55.364 0.496 -42.275 1.00 84.25 180 PHE A CA 1
ATOM 1489 C C . PHE A 1 180 ? 54.944 1.918 -41.859 1.00 84.25 180 PHE A C 1
ATOM 1491 O O . PHE A 1 180 ? 55.709 2.595 -41.180 1.00 84.25 180 PHE A O 1
ATOM 1498 N N . CYS A 1 181 ? 53.740 2.364 -42.230 1.00 84.62 181 CYS A N 1
ATOM 1499 C CA . CYS A 1 181 ? 53.243 3.708 -41.914 1.00 84.62 181 CYS A CA 1
ATOM 1500 C C . CYS A 1 181 ? 51.901 3.718 -41.160 1.00 84.62 181 CYS A C 1
ATOM 1502 O O . CYS A 1 181 ? 51.358 4.791 -40.913 1.00 84.62 181 CYS A O 1
ATOM 1504 N N . SER A 1 182 ? 51.310 2.559 -40.849 1.00 86.06 182 SER A N 1
ATOM 1505 C CA . SER A 1 182 ? 49.948 2.492 -40.299 1.00 86.06 182 SER A CA 1
ATOM 1506 C C . SER A 1 182 ? 49.641 1.161 -39.615 1.00 86.06 182 SER A C 1
ATOM 1508 O O . SER A 1 182 ? 50.441 0.229 -39.628 1.00 86.06 182 SER A O 1
ATOM 1510 N N . VAL A 1 183 ? 48.450 1.055 -39.031 1.00 89.75 183 VAL A N 1
ATOM 1511 C CA . VAL A 1 183 ? 47.932 -0.169 -38.418 1.00 89.75 183 VAL A CA 1
ATOM 1512 C C . VAL A 1 183 ? 46.646 -0.570 -39.127 1.00 89.75 183 VAL A C 1
ATOM 1514 O O . VAL A 1 183 ? 45.808 0.279 -39.420 1.00 89.75 183 VAL A O 1
ATOM 1517 N N . VAL A 1 184 ? 46.482 -1.868 -39.381 1.00 92.31 184 VAL A N 1
ATOM 1518 C CA . VAL A 1 184 ? 45.213 -2.444 -39.832 1.00 92.31 184 VAL A CA 1
ATOM 1519 C C . VAL A 1 184 ? 44.466 -2.962 -38.599 1.00 92.31 184 VAL A C 1
ATOM 1521 O O . VAL A 1 184 ? 44.944 -3.916 -37.976 1.00 92.31 184 VAL A O 1
ATOM 1524 N N . PRO A 1 185 ? 43.342 -2.340 -38.197 1.00 92.88 185 PRO A N 1
ATOM 1525 C CA . PRO A 1 185 ? 42.571 -2.789 -37.043 1.00 92.88 185 PRO A CA 1
ATOM 1526 C C . PRO A 1 185 ? 41.791 -4.073 -37.344 1.00 92.88 185 PRO A C 1
ATOM 1528 O O . PRO A 1 185 ? 41.151 -4.189 -38.384 1.00 92.88 185 PRO A O 1
ATOM 1531 N N . LYS A 1 186 ? 41.774 -5.002 -36.385 1.00 94.50 186 LYS A N 1
ATOM 1532 C CA . LYS A 1 186 ? 40.841 -6.138 -36.336 1.00 94.50 186 LYS A CA 1
ATOM 1533 C C . LYS A 1 186 ? 39.490 -5.704 -35.766 1.00 94.50 186 LYS A C 1
ATOM 1535 O O . LYS A 1 186 ? 38.431 -6.155 -36.211 1.00 94.50 186 LYS A O 1
ATOM 1540 N N . ARG A 1 187 ? 39.522 -4.827 -34.760 1.00 94.56 187 ARG A N 1
ATOM 1541 C CA . ARG A 1 187 ? 38.350 -4.222 -34.118 1.00 94.56 187 ARG A CA 1
ATOM 1542 C C . ARG A 1 187 ? 38.547 -2.717 -34.004 1.00 94.56 187 ARG A C 1
ATOM 1544 O O . ARG A 1 187 ? 39.672 -2.242 -33.899 1.00 94.56 187 ARG A O 1
ATOM 1551 N N . ILE A 1 188 ? 37.450 -1.971 -34.042 1.00 94.69 188 ILE A N 1
ATOM 1552 C CA . ILE A 1 188 ? 37.458 -0.513 -33.967 1.00 94.69 188 ILE A CA 1
ATOM 1553 C C . ILE A 1 188 ? 36.326 -0.020 -33.070 1.00 94.69 188 ILE A C 1
ATOM 1555 O O . ILE A 1 188 ? 35.259 -0.635 -32.990 1.00 94.69 188 ILE A O 1
ATOM 1559 N N . LEU A 1 189 ? 36.569 1.100 -32.390 1.00 95.31 189 LEU A N 1
ATOM 1560 C CA . LEU A 1 189 ? 35.554 1.778 -31.598 1.00 95.31 189 LEU A CA 1
ATOM 1561 C C . LEU A 1 189 ? 34.517 2.416 -32.536 1.00 95.31 189 LEU A C 1
ATOM 1563 O O . LEU A 1 189 ? 34.834 3.287 -33.351 1.00 95.31 189 LEU A O 1
ATOM 1567 N N . CYS A 1 190 ? 33.272 1.974 -32.424 1.00 94.56 190 CYS A N 1
ATOM 1568 C CA . CYS A 1 190 ? 32.146 2.383 -33.255 1.00 94.56 190 CYS A CA 1
ATOM 1569 C C . CYS A 1 190 ? 31.073 3.030 -32.380 1.00 94.56 190 CYS A C 1
ATOM 1571 O O . CYS A 1 190 ? 30.872 2.615 -31.246 1.00 94.56 190 CYS A O 1
ATOM 1573 N N . MET A 1 191 ? 30.361 4.023 -32.9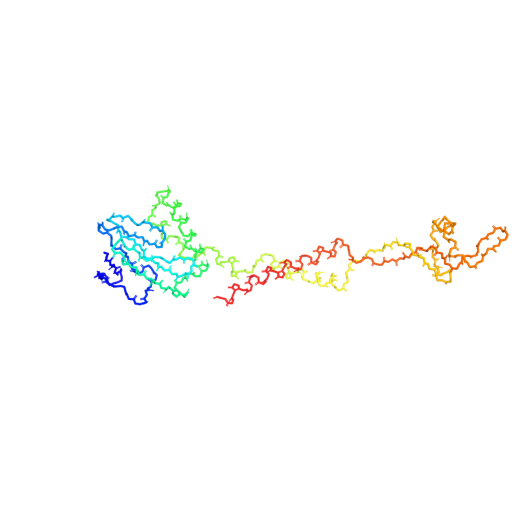08 1.00 94.19 191 MET A N 1
ATOM 1574 C CA . MET A 1 191 ? 29.148 4.541 -32.288 1.00 94.19 191 MET A CA 1
ATOM 1575 C C . MET A 1 191 ? 27.937 3.733 -32.744 1.00 94.19 191 MET A C 1
ATOM 1577 O O . MET A 1 191 ? 27.702 3.575 -33.945 1.00 94.19 191 MET A O 1
ATOM 1581 N N . ILE A 1 192 ? 27.159 3.263 -31.781 1.00 92.12 192 ILE A N 1
ATOM 1582 C CA . ILE A 1 192 ? 25.935 2.497 -31.963 1.00 92.12 192 ILE A CA 1
ATOM 1583 C C . ILE A 1 192 ? 24.783 3.296 -31.373 1.00 92.12 192 ILE A C 1
ATOM 1585 O O . ILE A 1 192 ? 24.941 4.080 -30.438 1.00 92.12 192 ILE A O 1
ATOM 1589 N N . LYS A 1 193 ? 23.626 3.136 -32.000 1.00 90.06 193 LYS A N 1
ATOM 1590 C CA . LYS A 1 193 ? 22.366 3.704 -31.550 1.00 90.06 193 LYS A CA 1
ATOM 1591 C C . LYS A 1 193 ? 21.666 2.666 -30.689 1.00 90.06 193 LYS A C 1
ATOM 1593 O O . LYS A 1 193 ? 21.291 1.620 -31.212 1.00 90.06 193 LYS A O 1
ATOM 1598 N N . GLU A 1 194 ? 21.487 2.967 -29.415 1.00 89.25 194 GLU A N 1
ATOM 1599 C CA . GLU A 1 194 ? 20.737 2.126 -28.489 1.00 89.25 194 GLU A CA 1
ATOM 1600 C C . GLU A 1 194 ? 19.424 2.806 -28.104 1.00 89.25 194 GLU A C 1
ATOM 1602 O O . GLU A 1 194 ? 19.365 4.026 -27.913 1.00 89.25 194 GLU A O 1
ATOM 1607 N N . GLU A 1 195 ? 18.357 2.015 -28.019 1.00 91.50 195 GLU A N 1
ATOM 1608 C CA . GLU A 1 195 ? 17.067 2.491 -27.535 1.00 91.50 195 GLU A CA 1
ATOM 1609 C C . GLU A 1 195 ? 17.017 2.418 -26.011 1.00 91.50 195 GLU A C 1
ATOM 1611 O O . GLU A 1 195 ? 16.972 1.347 -25.409 1.00 91.50 195 GLU A O 1
ATOM 1616 N N . LEU A 1 196 ? 16.976 3.587 -25.381 1.00 92.19 196 LEU A N 1
ATOM 1617 C CA . LEU A 1 196 ? 16.809 3.719 -23.947 1.00 92.19 196 LEU A CA 1
ATOM 1618 C C . LEU A 1 196 ? 15.324 3.844 -23.609 1.00 92.19 196 LEU A C 1
ATOM 1620 O O . LEU A 1 196 ? 14.694 4.868 -23.879 1.00 92.19 196 LEU A O 1
ATOM 1624 N N . LEU A 1 197 ? 14.786 2.808 -22.970 1.00 91.25 197 LEU A N 1
ATOM 1625 C CA . LEU A 1 197 ? 13.429 2.805 -22.413 1.00 91.25 197 LEU A CA 1
ATOM 1626 C C . LEU A 1 197 ? 13.389 3.278 -20.955 1.00 91.25 197 LEU A C 1
ATOM 1628 O O . LEU A 1 197 ? 12.334 3.685 -20.472 1.00 91.25 197 LEU A O 1
ATOM 1632 N N . ASP A 1 198 ? 14.522 3.256 -20.251 1.00 92.25 198 ASP A N 1
ATOM 1633 C CA . ASP A 1 198 ? 14.617 3.593 -18.826 1.00 92.25 198 ASP A CA 1
ATOM 1634 C C . ASP A 1 198 ? 14.667 5.111 -18.566 1.00 92.25 198 ASP A C 1
ATOM 1636 O O . ASP A 1 198 ? 15.509 5.638 -17.834 1.00 92.25 198 ASP A O 1
ATOM 1640 N N . ILE A 1 199 ? 13.759 5.839 -19.207 1.00 92.06 199 ILE A N 1
ATOM 1641 C CA . ILE A 1 199 ? 13.655 7.294 -19.116 1.00 92.06 199 ILE A CA 1
ATOM 1642 C C . ILE A 1 199 ? 12.678 7.712 -18.014 1.00 92.06 199 ILE A C 1
ATOM 1644 O O . ILE A 1 199 ? 11.849 6.925 -17.546 1.00 92.06 199 ILE A O 1
ATOM 1648 N N . TYR A 1 200 ? 12.773 8.975 -17.598 1.00 93.69 200 TYR A N 1
ATOM 1649 C CA . TYR A 1 200 ? 11.972 9.534 -16.508 1.00 93.69 200 TYR A CA 1
ATOM 1650 C C . TYR A 1 200 ? 10.466 9.338 -16.726 1.00 93.69 200 TYR A C 1
ATOM 1652 O O . TYR A 1 200 ? 9.764 8.886 -15.826 1.00 93.69 200 TYR A O 1
ATOM 1660 N N . GLU A 1 201 ? 9.973 9.605 -17.930 1.00 91.31 201 GLU A N 1
ATOM 1661 C CA . GLU A 1 201 ? 8.554 9.559 -18.281 1.00 91.31 201 GLU A CA 1
ATOM 1662 C C . GLU A 1 201 ? 7.963 8.152 -18.108 1.00 91.31 201 GLU A C 1
ATOM 1664 O O . GLU A 1 201 ? 6.877 7.985 -17.544 1.00 91.31 201 GLU A O 1
ATOM 1669 N N . ASN A 1 202 ? 8.708 7.125 -18.521 1.00 94.19 202 ASN A N 1
ATOM 1670 C CA . ASN A 1 202 ? 8.286 5.737 -18.360 1.00 94.19 202 ASN A CA 1
ATOM 1671 C C . ASN A 1 202 ? 8.325 5.325 -16.882 1.00 94.19 202 ASN A C 1
ATOM 1673 O O . ASN A 1 202 ? 7.371 4.722 -16.391 1.00 94.19 202 ASN A O 1
ATOM 1677 N N . LYS A 1 203 ? 9.371 5.720 -16.138 1.00 94.50 203 LYS A N 1
ATOM 1678 C CA . LYS A 1 203 ? 9.468 5.471 -14.686 1.00 94.50 203 LYS A CA 1
ATOM 1679 C C . LYS A 1 203 ? 8.302 6.089 -13.922 1.00 94.50 203 LYS A C 1
ATOM 1681 O O . LYS A 1 203 ? 7.706 5.433 -13.068 1.00 94.50 203 LYS A O 1
ATOM 1686 N N . VAL A 1 204 ? 7.961 7.337 -14.239 1.00 95.19 204 VAL A N 1
ATOM 1687 C CA . VAL A 1 204 ? 6.829 8.046 -13.632 1.00 95.19 204 VAL A CA 1
ATOM 1688 C C . VAL A 1 204 ? 5.520 7.339 -13.950 1.00 95.19 204 VAL A C 1
ATOM 1690 O O . VAL A 1 204 ? 4.715 7.139 -13.045 1.00 95.19 204 VAL A O 1
ATOM 1693 N N . THR A 1 205 ? 5.329 6.896 -15.192 1.00 93.88 205 THR A N 1
ATOM 1694 C CA . THR A 1 205 ? 4.119 6.163 -15.590 1.00 93.88 205 THR A CA 1
ATOM 1695 C C . THR A 1 205 ? 3.973 4.859 -14.808 1.00 93.88 205 THR A C 1
ATOM 1697 O O . THR A 1 205 ? 2.921 4.600 -14.225 1.00 93.88 205 THR A O 1
ATOM 1700 N N . VAL A 1 206 ? 5.044 4.068 -14.700 1.00 95.12 206 VAL A N 1
ATOM 1701 C CA . VAL A 1 206 ? 5.052 2.836 -13.892 1.00 95.12 206 VAL A CA 1
ATOM 1702 C C . VAL A 1 206 ? 4.737 3.142 -12.427 1.00 95.12 206 VAL A C 1
ATOM 1704 O O . VAL A 1 206 ? 3.937 2.446 -11.797 1.00 95.12 206 VAL A O 1
ATOM 1707 N N . LYS A 1 207 ? 5.327 4.205 -11.868 1.00 96.50 207 LYS A N 1
ATOM 1708 C CA . LYS A 1 207 ? 5.073 4.596 -10.478 1.00 96.50 207 LYS A CA 1
ATOM 1709 C C . LYS A 1 207 ? 3.626 5.042 -10.258 1.00 96.50 207 LYS A C 1
ATOM 1711 O O . LYS A 1 207 ? 3.036 4.662 -9.248 1.00 96.50 207 LYS A O 1
ATOM 1716 N N . LEU A 1 208 ? 3.057 5.793 -11.198 1.00 95.19 208 LEU A N 1
ATOM 1717 C CA . LEU A 1 208 ? 1.656 6.205 -11.179 1.00 95.19 208 LEU A CA 1
ATOM 1718 C C . LEU A 1 208 ? 0.730 4.985 -11.162 1.00 95.19 208 LEU A C 1
ATOM 1720 O O . LEU A 1 208 ? -0.123 4.893 -10.284 1.00 95.19 208 LEU A O 1
ATOM 1724 N N . ILE A 1 209 ? 0.941 4.026 -12.068 1.00 94.62 209 ILE A N 1
ATOM 1725 C CA . ILE A 1 209 ? 0.145 2.790 -12.139 1.00 94.62 209 ILE A CA 1
ATOM 1726 C C . ILE A 1 209 ? 0.217 2.023 -10.816 1.00 94.62 209 ILE A C 1
ATOM 1728 O O . ILE A 1 209 ? -0.815 1.638 -10.273 1.00 94.62 209 ILE A O 1
ATOM 1732 N N . ASN A 1 210 ? 1.416 1.848 -10.257 1.00 95.88 210 ASN A N 1
ATOM 1733 C CA . ASN A 1 210 ? 1.589 1.152 -8.981 1.00 95.88 210 ASN A CA 1
ATOM 1734 C C . ASN A 1 210 ? 0.818 1.828 -7.842 1.00 95.88 210 ASN A C 1
ATOM 1736 O O . ASN A 1 210 ? 0.154 1.152 -7.060 1.00 95.88 210 ASN A O 1
ATOM 1740 N N . ASN A 1 211 ? 0.876 3.157 -7.761 1.00 95.88 211 ASN A N 1
ATOM 1741 C CA . ASN A 1 211 ? 0.159 3.904 -6.733 1.00 95.88 211 ASN A CA 1
ATOM 1742 C C . ASN A 1 211 ? -1.365 3.814 -6.924 1.00 95.88 211 ASN A C 1
ATOM 1744 O O . ASN A 1 211 ? -2.081 3.602 -5.948 1.00 95.88 211 ASN A O 1
ATOM 1748 N N . LEU A 1 212 ? -1.858 3.906 -8.165 1.00 94.12 212 LEU A N 1
ATOM 1749 C CA . LEU A 1 212 ? -3.281 3.736 -8.479 1.00 94.12 212 LEU A CA 1
ATOM 1750 C C . LEU A 1 212 ? -3.778 2.332 -8.114 1.00 94.12 212 LEU A C 1
ATOM 1752 O O . LEU A 1 212 ? -4.854 2.193 -7.543 1.00 94.12 212 LEU A O 1
ATOM 1756 N N . LEU A 1 213 ? -2.983 1.293 -8.382 1.00 92.56 213 LEU A N 1
ATOM 1757 C CA . LEU A 1 213 ? -3.321 -0.081 -8.005 1.00 92.56 213 LEU A CA 1
ATOM 1758 C C . LEU A 1 213 ? -3.399 -0.266 -6.488 1.00 92.56 213 LEU A C 1
ATOM 1760 O O . LEU A 1 213 ? -4.302 -0.949 -6.009 1.00 92.56 213 LEU A O 1
ATOM 1764 N N . ILE A 1 214 ? -2.471 0.323 -5.728 1.00 92.56 214 ILE A N 1
ATOM 1765 C CA . ILE A 1 214 ? -2.511 0.290 -4.257 1.00 92.56 214 ILE A CA 1
ATOM 1766 C C . ILE A 1 214 ? -3.779 0.984 -3.755 1.00 92.56 214 ILE A C 1
ATOM 1768 O O . ILE A 1 214 ? -4.500 0.408 -2.943 1.00 92.56 214 ILE A O 1
ATOM 1772 N N . TYR A 1 215 ? -4.074 2.172 -4.282 1.00 90.94 215 TYR A N 1
ATOM 1773 C CA . TYR A 1 215 ? -5.260 2.943 -3.923 1.00 90.94 215 TYR A CA 1
ATOM 1774 C C . TYR A 1 215 ? -6.561 2.170 -4.201 1.00 90.94 215 TYR A C 1
ATOM 1776 O O . TYR A 1 215 ? -7.376 1.995 -3.297 1.00 90.94 215 TYR A O 1
ATOM 1784 N N . ILE A 1 216 ? -6.732 1.619 -5.411 1.00 88.12 216 ILE A N 1
ATOM 1785 C CA . ILE A 1 216 ? -7.938 0.853 -5.775 1.00 88.12 216 ILE A CA 1
ATOM 1786 C C . ILE A 1 216 ? -8.083 -0.390 -4.890 1.00 88.12 216 ILE A C 1
ATOM 1788 O O . ILE A 1 216 ? -9.184 -0.696 -4.441 1.00 88.12 216 ILE A O 1
ATOM 1792 N N . LYS A 1 217 ? -6.986 -1.099 -4.591 1.00 86.44 217 LYS A N 1
ATOM 1793 C CA . LYS A 1 217 ? -7.023 -2.267 -3.694 1.00 86.44 217 LYS A CA 1
ATOM 1794 C C . LYS A 1 217 ? -7.456 -1.896 -2.281 1.00 86.44 217 LYS A C 1
ATOM 1796 O O . LYS A 1 217 ? -8.263 -2.610 -1.697 1.00 86.44 217 LYS A O 1
ATOM 1801 N N . GLN A 1 218 ? -6.933 -0.799 -1.738 1.00 83.31 218 GLN A N 1
ATOM 1802 C CA . GLN A 1 218 ? -7.333 -0.311 -0.417 1.00 83.31 218 GLN A CA 1
ATOM 1803 C C . GLN A 1 218 ? -8.824 0.018 -0.378 1.00 83.31 218 GLN A C 1
ATOM 1805 O O . GLN A 1 218 ? -9.484 -0.316 0.599 1.00 83.31 218 GLN A O 1
ATOM 1810 N N . ARG A 1 219 ? -9.365 0.597 -1.454 1.00 79.50 219 ARG A N 1
ATOM 1811 C CA . ARG A 1 219 ? -10.796 0.891 -1.551 1.00 79.50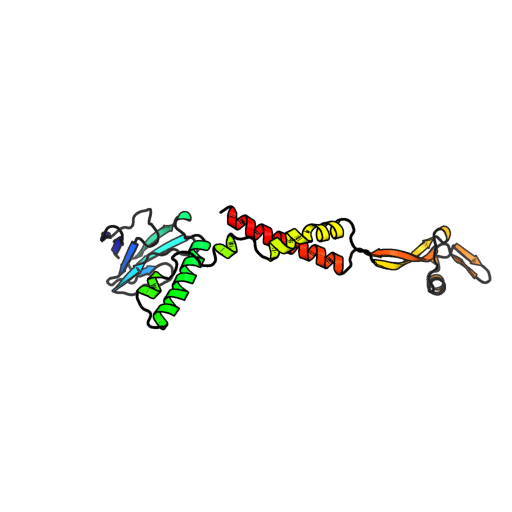 219 ARG A CA 1
ATOM 1812 C C . ARG A 1 219 ? -11.669 -0.343 -1.746 1.00 79.50 219 ARG A C 1
ATOM 1814 O 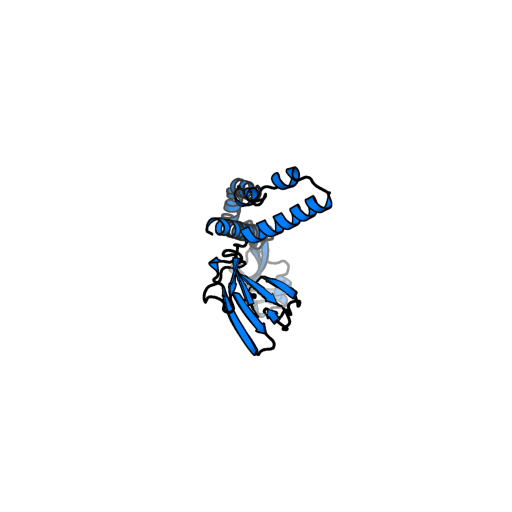O . ARG A 1 219 ? -12.668 -0.472 -1.058 1.00 79.50 219 ARG A O 1
ATOM 1821 N N . SER A 1 220 ? -11.273 -1.285 -2.599 1.00 73.88 220 SER A N 1
ATOM 1822 C CA . SER A 1 220 ? -12.034 -2.525 -2.815 1.00 73.88 220 SER A CA 1
ATOM 1823 C C . SER A 1 220 ? -12.090 -3.415 -1.569 1.00 73.88 220 SER A C 1
ATOM 1825 O O . SER A 1 220 ? -13.086 -4.090 -1.351 1.00 73.88 220 SER A O 1
ATOM 1827 N N . LEU A 1 221 ? -11.041 -3.417 -0.739 1.00 64.62 221 LEU A N 1
ATOM 1828 C CA . LEU A 1 221 ? -11.015 -4.179 0.517 1.00 64.62 221 LEU A CA 1
ATOM 1829 C C . LEU A 1 221 ? -11.913 -3.583 1.614 1.00 64.62 221 LEU A C 1
ATOM 1831 O O . LEU A 1 221 ? -12.176 -4.267 2.602 1.00 64.62 221 LEU A O 1
ATOM 1835 N N . LEU A 1 222 ? -12.362 -2.331 1.462 1.00 55.88 222 LEU A N 1
ATOM 1836 C CA . LEU A 1 222 ? -13.344 -1.706 2.352 1.00 55.88 222 LEU A CA 1
ATOM 1837 C C . LEU A 1 222 ? -14.785 -2.132 2.026 1.00 55.88 222 LEU A C 1
ATOM 1839 O O . LEU A 1 222 ? -15.628 -2.022 2.904 1.00 55.88 222 LEU A O 1
ATOM 1843 N N . ASP A 1 223 ? -15.053 -2.637 0.814 1.00 49.22 223 ASP A N 1
ATOM 1844 C CA . ASP A 1 223 ? -16.382 -3.122 0.394 1.00 49.22 223 ASP A CA 1
ATOM 1845 C C . ASP A 1 223 ? -16.626 -4.606 0.749 1.00 49.22 223 ASP A C 1
ATOM 1847 O O . ASP A 1 223 ? -17.770 -5.043 0.848 1.00 49.22 223 ASP A O 1
ATOM 1851 N N . GLU A 1 224 ? -15.567 -5.405 0.945 1.00 42.75 224 GLU A N 1
ATOM 1852 C CA . GLU A 1 224 ? -15.668 -6.848 1.244 1.00 42.75 224 GLU A CA 1
ATOM 1853 C C . GLU A 1 224 ? -15.699 -7.190 2.753 1.00 42.75 224 GLU A C 1
ATO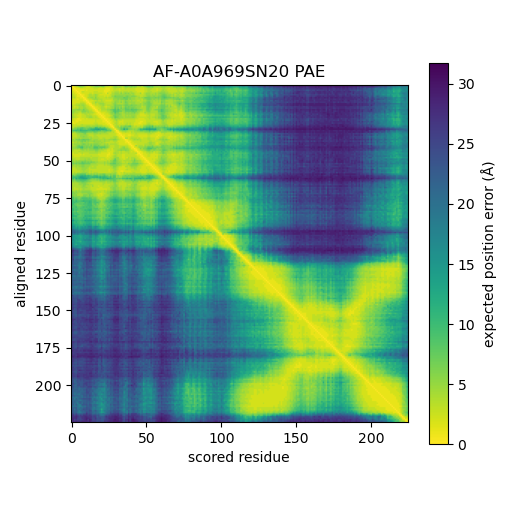M 1855 O O . GLU A 1 224 ? -15.659 -8.369 3.118 1.00 42.75 224 GLU A O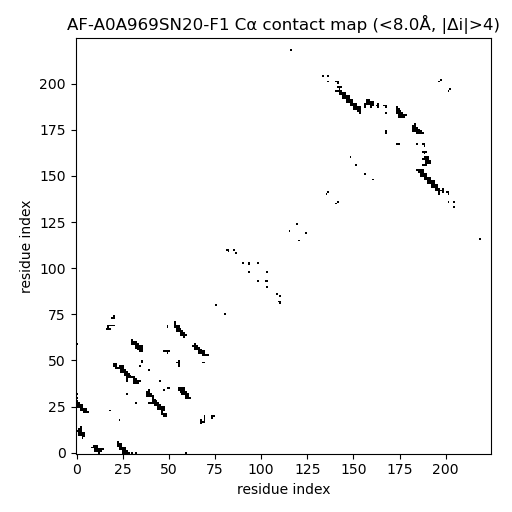 1
ATOM 1860 N N . ARG A 1 225 ? -15.752 -6.196 3.649 1.00 39.16 225 ARG A N 1
ATOM 1861 C CA . ARG A 1 225 ? -15.768 -6.382 5.114 1.00 39.16 225 ARG A CA 1
ATOM 1862 C C . ARG A 1 225 ? -16.946 -5.685 5.770 1.00 39.16 225 ARG A C 1
ATOM 1864 O O . ARG A 1 225 ? -17.476 -6.285 6.732 1.00 39.16 225 ARG A O 1
#

Mean predicted aligned error: 14.65 Å

Secondary structure (DSSP, 8-state):
-EEEETTT--EESS--SS--TTTEEEE-SSS-EEETTEEPPTT-EEE----TTSEEEEEETTS-EEEEE--GGGSPPHHHHHHHHHHHHHHHHHHHTT--HHHHHTS-SS-TTHHHHHSPPHHHHHHHHHHHHHHHHHHS---EEEEEEEEEEGGG-SSB-TTHHHHHHH-GGGEEEEETTEEEESEEEEEEEEEE---HHHHHHHHHHHHHHHHHHHHHHHH--

Foldseek 3Di:
DWKAFPVVRDIHPDDDQADAFQRIWDAAAPWFKDKPNDTDDHRDTGGRDADPQQKIWIQTPVRDIDIHHYDPVSDDDPQVVVLVVVLVVVVVVCVVVVHDPVVNVPPPSHDPCVCVLPDDDPVNVVCVVCVVVLVVCVVPPDWDKDKDKDKAFPVPADAADPCFVVVCVVCVVQFPDDDPVGTHGRITTHIDIDIDRPDPVSVVSVVVVVVVVVVVVVSVVVVVD

pLDDT: mean 85.64, std 9.45, range [39.16, 96.5]

Radius of gyration: 37.6 Å; Cα contacts (8 Å, |Δi|>4): 274; chains: 1; bounding box: 87×44×93 Å

Solvent-accessible surface area (backbone atoms only — not comparable to full-atom values): 13444 Å² total; per-residue (Å²): 124,40,35,36,33,72,86,79,72,46,76,38,82,70,81,69,92,74,71,62,82,72,39,40,27,43,42,28,77,81,62,61,36,29,52,66,90,43,77,55,62,69,69,37,76,43,71,56,65,65,50,99,86,35,36,28,40,38,37,38,78,88,72,51,71,48,81,46,67,55,61,75,86,74,53,74,52,73,68,54,48,54,33,53,52,51,50,52,55,51,50,51,55,42,58,76,67,72,58,55,75,71,60,62,70,66,53,68,98,59,59,94,53,54,60,71,72,72,45,88,47,71,68,55,56,51,46,67,75,46,43,68,59,57,50,47,43,71,76,55,64,67,67,44,83,40,83,42,79,44,81,32,46,51,93,74,50,86,37,76,34,95,56,26,66,65,53,48,73,74,40,66,87,34,46,67,46,80,52,99,90,50,72,44,62,46,38,41,38,16,49,43,82,43,82,40,54,92,39,71,70,49,54,50,51,54,51,50,52,54,52,51,52,53,52,52,51,61,54,55,60,65,76,79,110

Sequence (225 aa):
MLFYNRLTGETTKQLPEKIILGQWQVIIDSERVFLNTCELKINSREYIFPDLANRCSIRSDDGKTVEIKFSKWQYPSDILFESLQFFDSELQKIISNSASWNDLVKLPPLIPEIEEKINIQSLEITTKKHLGHIEEVCRRPRSYLKMETERLPVSRAQRISPHAAEFLSSHTEDWERRTFCSVVPKRILCMIKEELLDIYENKVTVKLINNLLIYIKQRSLLDER